Protein AF-A0A5C6NGX0-F1 (afdb_monomer_lite)

Sequence (366 aa):
MSSDESEAADVGVGNARLYQEIRDLRFEIEAMEKSFSTMSVINEAKCATLQEEVEKLKGENAALQTSLRDLETKSSQQLEALTATVEENGEIIKNQNEEISSLMDERESWRYQVEESQNSVNQDKKLMKKLKMEHCREVEILKQNINELNKVKSQNLLQKEQLENSKILDKSYKTQFKQMNMQYQQQQIFIRRFEEDLQSCVPLITKSKELRQKFIDLKSRYLDDGKGVLCSETPEQEYEAKISFLEKKLESLTRTRQNDAKIRRRMQHKLPEILSKFDKKESHYTLLLSKEKKKSNAFEKELNEHREMVVQLQNANLMLSAVRCGAQSAPGNLTSALPLGWAERLPDSPPLDDRNTPETDLQSIK

Structure (mmCIF, N/CA/C/O backbone):
data_AF-A0A5C6NGX0-F1
#
_entry.id   AF-A0A5C6NGX0-F1
#
loop_
_atom_site.group_PDB
_atom_site.id
_atom_site.type_symbol
_atom_site.label_atom_id
_atom_site.label_alt_id
_atom_site.label_comp_id
_atom_site.label_asym_id
_atom_site.label_entity_id
_atom_site.label_seq_id
_atom_site.pdbx_PDB_ins_code
_atom_site.Cartn_x
_atom_site.Cartn_y
_atom_site.Cartn_z
_atom_site.occupancy
_atom_site.B_iso_or_equiv
_atom_site.auth_seq_id
_atom_site.auth_comp_id
_atom_site.auth_asym_id
_atom_site.auth_atom_id
_atom_site.pdbx_PDB_model_num
ATOM 1 N N . MET A 1 1 ? 92.440 16.701 -168.428 1.00 40.94 1 MET A N 1
ATOM 2 C CA . MET A 1 1 ? 93.178 17.847 -167.851 1.00 40.94 1 MET A CA 1
ATOM 3 C C . MET A 1 1 ? 92.106 18.826 -167.394 1.00 40.94 1 MET A C 1
ATOM 5 O O . MET A 1 1 ? 91.299 19.174 -168.236 1.00 40.94 1 MET A O 1
ATOM 9 N N . SER A 1 2 ? 91.928 19.216 -166.138 1.00 41.84 2 SER A N 1
ATOM 10 C CA . SER A 1 2 ? 92.730 19.087 -164.922 1.00 41.84 2 SER A CA 1
ATOM 11 C C . SER A 1 2 ? 91.778 19.067 -163.717 1.00 41.84 2 SER A C 1
ATOM 13 O O . SER A 1 2 ? 90.714 19.681 -163.781 1.00 41.84 2 SER A O 1
ATOM 15 N N . SER A 1 3 ? 92.170 18.324 -162.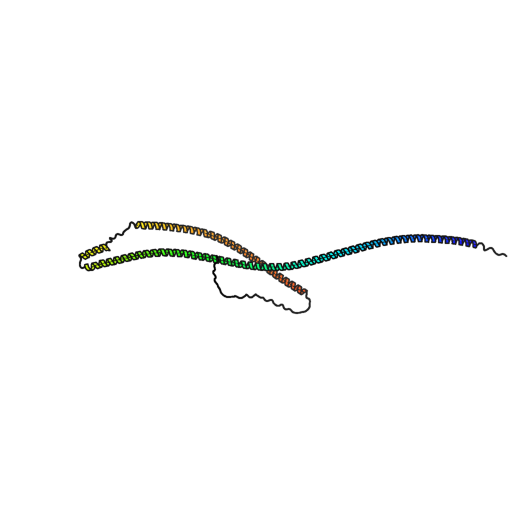686 1.00 45.62 3 SER A N 1
ATOM 16 C CA . SER A 1 3 ? 91.480 18.093 -161.415 1.00 45.62 3 SER A CA 1
ATOM 17 C C . SER A 1 3 ? 91.742 19.204 -160.384 1.00 45.62 3 SER A C 1
ATOM 19 O O . SER A 1 3 ? 92.659 20.000 -160.574 1.00 45.62 3 SER A O 1
ATOM 21 N N . ASP A 1 4 ? 90.981 19.132 -159.286 1.00 48.84 4 ASP A N 1
ATOM 22 C CA . ASP A 1 4 ? 91.282 19.610 -157.923 1.00 48.84 4 ASP A CA 1
ATOM 23 C C . ASP A 1 4 ? 91.051 21.090 -157.589 1.00 48.84 4 ASP A C 1
ATOM 25 O O . ASP A 1 4 ? 91.934 21.918 -157.756 1.00 48.84 4 ASP A O 1
ATOM 29 N N . GLU A 1 5 ? 89.878 21.379 -157.004 1.00 44.59 5 GLU A N 1
ATOM 30 C CA . GLU A 1 5 ? 89.641 22.474 -156.041 1.00 44.59 5 GLU A CA 1
ATOM 31 C C . GLU A 1 5 ? 88.250 22.285 -155.376 1.00 44.59 5 GLU A C 1
ATOM 33 O O . GLU A 1 5 ? 87.270 22.939 -155.720 1.00 44.59 5 GLU A O 1
ATOM 38 N N . SER A 1 6 ? 88.107 21.316 -154.458 1.00 49.81 6 SER A N 1
ATOM 39 C CA . SER A 1 6 ? 86.845 21.085 -153.714 1.00 49.81 6 SER A CA 1
ATOM 40 C C . SER A 1 6 ? 87.064 20.461 -152.322 1.00 49.81 6 SER A C 1
ATOM 42 O O . SER A 1 6 ? 86.328 19.562 -151.922 1.00 49.81 6 SER A O 1
ATOM 44 N N . GLU A 1 7 ? 88.078 20.907 -151.570 1.00 46.47 7 GLU A N 1
ATOM 45 C CA . GLU A 1 7 ? 88.390 20.301 -150.254 1.00 46.47 7 GLU A CA 1
ATOM 46 C C . GLU A 1 7 ? 88.847 21.294 -149.160 1.00 46.47 7 GLU A C 1
ATOM 48 O O . GLU A 1 7 ? 89.276 20.887 -148.087 1.00 46.47 7 GLU A O 1
ATOM 53 N N . ALA A 1 8 ? 88.718 22.613 -149.377 1.00 47.69 8 ALA A N 1
ATOM 54 C CA . ALA A 1 8 ? 89.180 23.640 -148.423 1.00 47.69 8 ALA A CA 1
ATOM 55 C C . ALA A 1 8 ? 88.063 24.466 -147.736 1.00 47.69 8 ALA A C 1
ATOM 57 O O . ALA A 1 8 ? 88.351 25.241 -146.826 1.00 47.69 8 ALA A O 1
ATOM 58 N N . ALA A 1 9 ? 86.790 24.301 -148.121 1.00 49.59 9 ALA A N 1
ATOM 59 C CA . ALA A 1 9 ? 85.664 25.084 -147.579 1.00 49.59 9 ALA A CA 1
ATOM 60 C C . ALA A 1 9 ? 84.854 24.371 -146.469 1.00 49.59 9 ALA A C 1
ATOM 62 O O . ALA A 1 9 ? 84.078 25.023 -145.773 1.00 49.59 9 ALA A O 1
ATOM 63 N N . ASP A 1 10 ? 85.053 23.064 -146.260 1.00 52.41 10 ASP A N 1
ATOM 64 C CA . ASP A 1 10 ? 84.227 22.236 -145.356 1.00 52.41 10 ASP A CA 1
ATOM 65 C C . ASP A 1 10 ? 84.803 22.130 -143.922 1.00 52.41 10 ASP A C 1
ATOM 67 O O . ASP A 1 10 ? 84.081 22.054 -142.926 1.00 52.41 10 ASP A O 1
ATOM 71 N N . VAL A 1 11 ? 86.127 22.264 -143.771 1.00 56.38 11 VAL A N 1
ATOM 72 C CA . VAL A 1 11 ? 86.819 22.184 -142.465 1.00 56.38 11 VAL A CA 1
ATOM 73 C C . VAL A 1 11 ? 86.582 23.437 -141.599 1.00 56.38 11 VAL A C 1
ATOM 75 O O . VAL A 1 11 ? 86.521 23.357 -140.371 1.00 56.38 11 VAL A O 1
ATOM 78 N N . GLY A 1 12 ? 86.382 24.606 -142.221 1.00 55.75 12 GLY A N 1
ATOM 79 C CA . GLY A 1 12 ? 86.105 25.866 -141.517 1.00 55.75 12 GLY A CA 1
ATOM 80 C C . GLY A 1 12 ? 84.705 25.931 -140.892 1.00 55.75 12 GLY A C 1
ATOM 81 O O . GLY A 1 12 ? 84.538 26.485 -139.805 1.00 55.75 12 GLY A O 1
ATOM 82 N N . VAL A 1 13 ? 83.712 25.309 -141.536 1.00 59.75 13 VAL A N 1
ATOM 83 C CA . VAL A 1 13 ? 82.331 25.225 -141.029 1.00 59.75 13 VAL A CA 1
ATOM 84 C C . VAL A 1 13 ? 82.228 24.180 -139.914 1.00 59.75 13 VAL A C 1
ATOM 86 O O . VAL A 1 13 ? 81.569 24.433 -138.905 1.00 59.75 13 VAL A O 1
ATOM 89 N N . GLY A 1 14 ? 82.946 23.055 -140.035 1.00 59.84 14 GLY A N 1
ATOM 90 C CA . GLY A 1 14 ? 83.044 22.035 -138.984 1.00 59.84 14 GLY A CA 1
ATOM 91 C C . GLY A 1 14 ? 83.662 22.561 -137.684 1.00 59.84 14 GLY A C 1
ATOM 92 O O . GLY A 1 14 ? 83.110 22.339 -136.607 1.00 59.84 14 GLY A O 1
ATOM 93 N N . ASN A 1 15 ? 84.743 23.345 -137.774 1.00 59.41 15 ASN A N 1
ATOM 94 C CA . ASN A 1 15 ? 85.355 23.964 -136.594 1.00 59.41 15 ASN A CA 1
ATOM 95 C C . ASN A 1 15 ? 84.448 25.019 -135.945 1.00 59.41 15 ASN A C 1
ATOM 97 O O . ASN A 1 15 ? 84.328 25.039 -134.724 1.00 59.41 15 ASN A O 1
ATOM 101 N N . ALA A 1 16 ? 83.765 25.867 -136.721 1.00 62.66 16 ALA A N 1
ATOM 102 C CA . ALA A 1 16 ? 82.824 26.842 -136.163 1.00 62.66 16 ALA A CA 1
ATOM 103 C C . ALA A 1 16 ? 81.643 26.166 -135.435 1.00 62.66 16 ALA A C 1
ATOM 105 O O . ALA A 1 16 ? 81.212 26.648 -134.386 1.00 62.66 16 ALA A O 1
ATOM 106 N N . ARG A 1 17 ? 81.163 25.024 -135.948 1.00 70.56 17 ARG A N 1
ATOM 107 C CA . ARG A 1 17 ? 80.099 24.220 -135.326 1.00 70.56 17 ARG A CA 1
ATOM 108 C C . ARG A 1 17 ? 80.565 23.561 -134.027 1.00 70.56 17 ARG A C 1
ATOM 110 O O . ARG A 1 17 ? 79.865 23.663 -133.029 1.00 70.56 17 ARG A O 1
ATOM 117 N N . LEU A 1 18 ? 81.778 23.001 -134.013 1.00 74.38 18 LEU A N 1
ATOM 118 C CA . LEU A 1 18 ? 82.406 22.441 -132.811 1.00 74.38 18 LEU A CA 1
ATOM 119 C C . LEU A 1 18 ? 82.677 23.509 -131.740 1.00 74.38 18 LEU A C 1
ATOM 121 O O . LEU A 1 18 ? 82.448 23.262 -130.562 1.00 74.38 18 LEU A O 1
ATOM 125 N N . TYR A 1 19 ? 83.120 24.714 -132.114 1.00 75.12 19 TYR A N 1
ATOM 126 C CA . TYR A 1 19 ? 83.303 25.812 -131.154 1.00 75.12 19 TYR A CA 1
ATOM 127 C C . TYR A 1 19 ? 81.981 26.304 -130.557 1.00 75.12 19 TYR A C 1
ATOM 129 O O . TYR A 1 19 ? 81.956 26.694 -129.388 1.00 75.12 19 TYR A O 1
ATOM 137 N N . GLN A 1 20 ? 80.897 26.285 -131.336 1.00 75.44 20 GLN A N 1
ATOM 138 C CA . GLN A 1 20 ? 79.561 26.616 -130.848 1.00 75.44 20 GLN A CA 1
ATOM 139 C C . GLN A 1 20 ? 79.029 25.518 -129.916 1.00 75.44 20 GLN A C 1
ATOM 141 O O . GLN A 1 20 ? 78.572 25.826 -128.825 1.00 75.44 20 GLN A O 1
ATOM 146 N N . GLU A 1 21 ? 79.202 24.248 -130.277 1.00 78.81 21 GLU A N 1
ATOM 147 C CA . GLU A 1 21 ? 78.788 23.097 -129.469 1.00 78.81 21 GLU A CA 1
ATOM 148 C C . GLU A 1 21 ? 79.584 22.995 -128.156 1.00 78.81 21 GLU A C 1
ATOM 150 O O . GLU A 1 21 ? 79.010 22.771 -127.097 1.00 78.81 21 GLU A O 1
ATOM 155 N N . ILE A 1 22 ? 80.893 23.280 -128.173 1.00 79.44 22 ILE A N 1
ATOM 156 C CA . ILE A 1 22 ? 81.715 23.402 -126.955 1.00 79.44 22 ILE A CA 1
ATOM 157 C C . ILE A 1 22 ? 81.249 24.575 -126.084 1.00 79.44 22 ILE A C 1
ATOM 159 O O . ILE A 1 22 ? 81.324 24.493 -124.858 1.00 79.44 22 ILE A O 1
ATOM 163 N N . ARG A 1 23 ? 80.796 25.681 -126.686 1.00 80.62 23 ARG A N 1
ATOM 164 C CA . ARG A 1 23 ? 80.272 26.835 -125.943 1.00 80.62 23 ARG A CA 1
ATOM 165 C C . ARG A 1 23 ? 78.922 26.510 -125.304 1.00 80.62 23 ARG A C 1
ATOM 167 O O . ARG A 1 23 ? 78.739 26.834 -124.135 1.00 80.62 23 ARG A O 1
ATOM 174 N N . ASP A 1 24 ? 78.037 25.842 -126.032 1.00 80.31 24 ASP A N 1
ATOM 175 C CA . ASP A 1 24 ? 76.716 25.439 -125.550 1.00 80.31 24 ASP A CA 1
ATOM 176 C C . ASP A 1 24 ? 76.841 24.359 -124.458 1.00 80.31 24 ASP A C 1
ATOM 178 O O . ASP A 1 24 ? 76.237 24.494 -123.397 1.00 80.31 24 ASP A O 1
ATOM 182 N N . LEU A 1 25 ? 77.731 23.372 -124.631 1.00 83.19 25 LEU A N 1
ATOM 183 C CA . LEU A 1 25 ? 78.053 22.378 -123.598 1.00 83.19 25 LEU A CA 1
ATOM 184 C C . LEU A 1 25 ? 78.706 23.007 -122.365 1.00 83.19 25 LEU A C 1
ATOM 186 O O . LEU A 1 25 ? 78.397 22.615 -121.245 1.00 83.19 25 LEU A O 1
ATOM 190 N N . ARG A 1 26 ? 79.596 23.997 -122.531 1.00 82.50 26 ARG A N 1
ATOM 191 C CA . ARG A 1 26 ? 80.141 24.748 -121.386 1.00 82.50 26 ARG A CA 1
ATOM 192 C C . ARG A 1 26 ? 79.047 25.496 -120.644 1.00 82.50 26 ARG A C 1
ATOM 194 O O . ARG A 1 26 ? 79.045 25.466 -119.422 1.00 82.50 26 ARG A O 1
ATOM 201 N N . PHE A 1 27 ? 78.130 26.129 -121.368 1.00 84.94 27 PHE A N 1
ATOM 202 C CA . PHE A 1 27 ? 76.998 26.824 -120.768 1.00 84.94 27 PHE A CA 1
ATOM 203 C C . PHE A 1 27 ? 76.073 25.854 -120.018 1.00 84.94 27 PHE A C 1
ATOM 205 O O . PHE A 1 27 ? 75.612 26.165 -118.923 1.00 84.94 27 PHE A O 1
ATOM 212 N N . GLU A 1 28 ? 75.841 24.659 -120.562 1.00 81.69 28 GLU A N 1
ATOM 213 C CA . GLU A 1 28 ? 75.019 23.621 -119.935 1.00 81.69 28 GLU A CA 1
ATOM 214 C C . GLU A 1 28 ? 75.696 23.003 -118.702 1.00 81.69 28 GLU A C 1
ATOM 216 O O . GLU A 1 28 ? 75.045 22.812 -117.675 1.00 81.69 28 GLU A O 1
ATOM 221 N N . ILE A 1 29 ? 77.013 22.774 -118.750 1.00 84.38 29 ILE A N 1
ATOM 222 C CA . ILE A 1 29 ? 77.812 22.360 -117.587 1.00 84.38 29 ILE A CA 1
ATOM 223 C C . ILE A 1 29 ? 77.775 23.440 -116.506 1.00 84.38 29 ILE A C 1
ATOM 225 O O . ILE A 1 29 ? 77.492 23.129 -115.355 1.00 84.38 29 ILE A O 1
ATOM 229 N N . GLU A 1 30 ? 77.981 24.706 -116.863 1.00 84.44 30 GLU A N 1
ATOM 230 C CA . GLU A 1 30 ? 77.957 25.826 -115.918 1.00 84.44 30 GLU A CA 1
ATOM 231 C C . GLU A 1 30 ? 76.553 26.012 -115.304 1.00 84.44 30 GLU A C 1
ATOM 233 O O . GLU A 1 30 ? 76.413 26.285 -114.109 1.00 84.44 30 GLU A O 1
ATOM 238 N N . ALA A 1 31 ? 75.489 25.776 -116.081 1.00 82.19 31 ALA A N 1
ATOM 239 C CA . ALA A 1 31 ? 74.113 25.749 -115.587 1.00 82.19 31 ALA A CA 1
ATOM 240 C C . ALA A 1 31 ? 73.847 24.560 -114.645 1.00 82.19 31 ALA A C 1
ATOM 242 O O . ALA A 1 31 ? 73.202 24.741 -113.607 1.00 82.19 31 ALA A O 1
ATOM 243 N N . MET A 1 32 ? 74.361 23.365 -114.959 1.00 85.56 32 MET A N 1
ATOM 244 C CA . MET A 1 32 ? 74.264 22.186 -114.093 1.00 85.56 32 MET A CA 1
ATOM 245 C C . MET A 1 32 ? 75.056 22.364 -112.800 1.00 85.56 32 MET A C 1
ATOM 247 O O . MET A 1 32 ? 74.515 22.102 -111.732 1.00 85.56 32 MET A O 1
ATOM 251 N N . GLU A 1 33 ? 76.291 22.858 -112.856 1.00 85.44 33 GLU A N 1
ATOM 252 C CA . GLU A 1 33 ? 77.112 23.154 -111.676 1.00 85.44 33 GLU A CA 1
ATOM 253 C C . GLU A 1 33 ? 76.417 24.172 -110.771 1.00 85.44 33 GLU A C 1
ATOM 255 O O . GLU A 1 33 ? 76.326 23.981 -109.555 1.00 85.44 33 GLU A O 1
ATOM 260 N N . LYS A 1 34 ? 75.832 25.219 -111.363 1.00 86.06 34 LYS A N 1
ATOM 261 C CA . LYS A 1 34 ? 75.045 26.210 -110.627 1.00 86.06 34 LYS A CA 1
ATOM 262 C C . LYS A 1 34 ? 73.778 25.604 -110.020 1.00 86.06 34 LYS A C 1
ATOM 264 O O . LYS A 1 34 ? 73.444 25.946 -108.884 1.00 86.06 34 LYS A O 1
ATOM 269 N N . SER A 1 35 ? 73.101 24.695 -110.728 1.00 86.12 35 SER A N 1
ATOM 270 C CA . SER A 1 35 ? 71.924 23.963 -110.238 1.00 86.12 35 SER A CA 1
ATOM 271 C C . SER A 1 35 ? 72.267 23.003 -109.094 1.00 86.12 35 SER A C 1
ATOM 273 O O . SER A 1 35 ? 71.583 23.004 -108.073 1.00 86.12 35 SER A O 1
ATOM 275 N N . PHE A 1 36 ? 73.361 22.246 -109.204 1.00 86.94 36 PHE A N 1
ATOM 276 C CA . PHE A 1 36 ? 73.869 21.383 -108.137 1.00 86.94 36 PHE A CA 1
ATOM 277 C C . PHE A 1 36 ? 74.297 22.192 -106.917 1.00 86.94 36 PHE A C 1
ATOM 279 O O . PHE A 1 36 ? 73.969 21.818 -105.796 1.00 86.94 36 PHE A O 1
ATOM 286 N N . SER A 1 37 ? 74.965 23.329 -107.124 1.00 85.69 37 SER A N 1
ATOM 287 C CA . SER A 1 37 ? 75.336 24.249 -106.048 1.00 85.69 37 SER A CA 1
ATOM 288 C C . SER A 1 37 ? 74.096 24.787 -105.323 1.00 85.69 37 SER A C 1
ATOM 290 O O . SER A 1 37 ? 74.012 24.702 -104.099 1.00 85.69 37 SER A O 1
ATOM 292 N N . THR A 1 38 ? 73.071 25.239 -106.058 1.00 85.69 38 THR A N 1
ATOM 293 C CA . THR A 1 38 ? 71.802 25.677 -105.442 1.00 85.69 38 THR A CA 1
ATOM 294 C C . THR A 1 38 ? 71.078 24.537 -104.734 1.00 85.69 38 THR A C 1
ATOM 296 O O . THR A 1 38 ? 70.571 24.733 -103.633 1.00 85.69 38 THR A O 1
ATOM 299 N N . MET A 1 39 ? 71.054 23.338 -105.316 1.00 88.94 39 MET A N 1
ATOM 300 C CA . MET A 1 39 ? 70.442 22.164 -104.696 1.00 88.94 39 MET A CA 1
ATOM 301 C C . MET A 1 39 ? 71.190 21.722 -103.431 1.00 88.94 39 MET A C 1
ATOM 303 O O . MET A 1 39 ? 70.544 21.344 -102.457 1.00 88.94 39 MET A O 1
ATOM 307 N N . SER A 1 40 ? 72.523 21.824 -103.409 1.00 88.88 40 SER A N 1
ATOM 308 C CA . SER A 1 40 ? 73.348 21.563 -102.224 1.00 88.88 40 SER A CA 1
ATOM 309 C C . SER A 1 40 ? 72.997 22.525 -101.094 1.00 88.88 40 SER A C 1
ATOM 311 O O . SER A 1 40 ? 72.698 22.080 -99.992 1.00 88.88 40 SER A O 1
ATOM 313 N N . VAL A 1 41 ? 72.918 23.828 -101.386 1.00 87.06 41 VAL A N 1
ATOM 314 C CA . VAL A 1 41 ? 72.525 24.854 -100.404 1.00 87.06 41 VAL A CA 1
ATOM 315 C C . VAL A 1 41 ? 71.101 24.622 -99.886 1.00 87.06 41 VAL A C 1
ATOM 317 O O . VAL A 1 41 ? 70.852 24.728 -98.687 1.00 87.06 41 VAL A O 1
ATOM 320 N N . ILE A 1 42 ? 70.156 24.262 -100.763 1.00 88.31 42 ILE A N 1
ATOM 321 C CA . ILE A 1 42 ? 68.775 23.941 -100.366 1.00 88.31 42 ILE A CA 1
ATOM 322 C C . ILE A 1 42 ? 68.736 22.692 -99.474 1.00 88.31 42 ILE A C 1
ATOM 324 O O . ILE A 1 42 ? 68.011 22.676 -98.478 1.00 88.31 42 ILE A O 1
ATOM 328 N N . ASN A 1 43 ? 69.511 21.655 -99.798 1.00 89.12 43 ASN A N 1
ATOM 329 C CA . ASN A 1 43 ? 69.590 20.443 -98.985 1.00 89.12 43 ASN A CA 1
ATOM 330 C C . ASN A 1 43 ? 70.254 20.701 -97.631 1.00 89.12 43 ASN A C 1
ATOM 332 O O . ASN A 1 43 ? 69.753 20.209 -96.627 1.00 89.12 43 ASN A O 1
ATOM 336 N N . GLU A 1 44 ? 71.323 21.492 -97.575 1.00 89.38 44 GLU A N 1
ATOM 337 C CA . GLU A 1 44 ? 71.958 21.901 -96.319 1.00 89.38 44 GLU A CA 1
ATOM 338 C C . GLU A 1 44 ? 70.994 22.698 -95.438 1.00 89.38 44 GLU A C 1
ATOM 340 O O . GLU A 1 44 ? 70.850 22.389 -94.255 1.00 89.38 44 GLU A O 1
ATOM 345 N N . ALA A 1 45 ? 70.257 23.652 -96.018 1.00 88.06 45 ALA A N 1
ATOM 346 C CA . ALA A 1 45 ? 69.227 24.398 -95.302 1.00 88.06 45 ALA A CA 1
ATOM 347 C C . ALA A 1 45 ? 68.115 23.473 -94.777 1.00 88.06 45 ALA A C 1
ATOM 349 O O . ALA A 1 45 ? 67.719 23.575 -93.618 1.00 88.06 45 ALA A O 1
ATOM 350 N N . LYS A 1 46 ? 67.653 22.517 -95.593 1.00 91.19 46 LYS A N 1
ATOM 351 C CA . LYS A 1 46 ? 66.639 21.533 -95.188 1.00 91.19 46 LYS A CA 1
ATOM 352 C C . LYS A 1 46 ? 67.145 20.605 -94.083 1.00 91.19 46 LYS A C 1
ATOM 354 O O . LYS A 1 46 ? 66.400 20.318 -93.150 1.00 91.19 46 LYS A O 1
ATOM 359 N N . CYS A 1 47 ? 68.395 20.154 -94.163 1.00 90.69 47 CYS A N 1
ATOM 360 C CA . CYS A 1 47 ? 69.037 19.367 -93.113 1.00 90.69 47 CYS A CA 1
ATOM 361 C C . CYS A 1 47 ? 69.143 20.166 -91.810 1.00 90.69 47 CYS A C 1
ATOM 363 O O . CYS A 1 47 ? 68.823 19.625 -90.756 1.00 90.69 47 CYS A O 1
ATOM 365 N N . ALA A 1 48 ? 69.511 21.449 -91.875 1.00 89.81 48 ALA A N 1
ATOM 366 C CA . ALA A 1 48 ? 69.564 22.318 -90.703 1.00 89.81 48 ALA A CA 1
ATOM 367 C C . ALA A 1 48 ? 68.180 22.491 -90.049 1.00 89.81 48 ALA A C 1
ATOM 369 O O . ALA A 1 48 ? 68.061 22.320 -88.838 1.00 89.81 48 ALA A O 1
ATOM 370 N N . THR A 1 49 ? 67.124 22.739 -90.836 1.00 90.12 49 THR A N 1
ATOM 371 C CA . THR A 1 49 ? 65.745 22.845 -90.320 1.00 90.12 49 THR A CA 1
ATOM 372 C C . THR A 1 49 ? 65.257 21.536 -89.699 1.00 90.12 49 THR A C 1
ATOM 374 O O . THR A 1 49 ? 64.692 21.547 -88.609 1.00 90.12 49 THR A O 1
ATOM 377 N N . LEU A 1 50 ? 65.501 20.394 -90.352 1.00 93.00 50 LEU A N 1
ATOM 378 C CA . LEU A 1 50 ? 65.134 19.085 -89.801 1.00 93.00 50 LEU A CA 1
ATOM 379 C C . LEU A 1 50 ? 65.900 18.778 -88.511 1.00 93.00 50 LEU A C 1
ATOM 381 O O . LEU A 1 50 ? 65.347 18.181 -87.593 1.00 93.00 50 LEU A O 1
ATOM 385 N N . GLN A 1 51 ? 67.163 19.188 -88.421 1.00 92.62 51 GLN A N 1
ATOM 386 C CA . GLN A 1 51 ? 67.962 18.989 -87.219 1.00 92.62 51 GLN A CA 1
ATOM 387 C C . GLN A 1 51 ? 67.478 19.863 -86.056 1.00 92.62 51 GLN A C 1
ATOM 389 O O . GLN A 1 51 ? 67.394 19.374 -84.931 1.00 92.62 51 GLN A O 1
ATOM 394 N N . GLU A 1 52 ? 67.085 21.111 -86.320 1.00 92.69 52 GLU A N 1
ATOM 395 C CA . GLU A 1 52 ? 66.430 21.978 -85.334 1.00 92.69 52 GLU A CA 1
ATOM 396 C C . GLU A 1 52 ? 65.099 21.378 -84.847 1.00 92.69 52 GLU A C 1
ATOM 398 O O . GLU A 1 52 ? 64.838 21.332 -83.643 1.00 92.69 52 GLU A O 1
ATOM 403 N N . GLU A 1 53 ? 64.284 20.844 -85.759 1.00 93.19 53 GLU A N 1
ATOM 404 C CA . GLU A 1 53 ? 63.016 20.189 -85.422 1.00 93.19 53 GLU A CA 1
ATOM 405 C C . GLU A 1 53 ? 63.227 18.919 -84.583 1.00 93.19 53 GLU A C 1
ATOM 407 O O . GLU A 1 53 ? 62.515 18.699 -83.602 1.00 93.19 53 GLU A O 1
ATOM 412 N N . VAL A 1 54 ? 64.252 18.118 -84.891 1.00 93.88 54 VAL A N 1
ATOM 413 C CA . VAL A 1 54 ? 64.629 16.946 -84.086 1.00 93.88 54 VAL A CA 1
ATOM 414 C C . VAL A 1 54 ? 65.057 17.348 -82.674 1.00 93.88 54 VAL A C 1
ATOM 416 O O . VAL A 1 54 ? 64.624 16.712 -81.713 1.00 93.88 54 VAL A O 1
ATOM 419 N N . GLU A 1 55 ? 65.878 18.388 -82.513 1.00 93.19 55 GLU A N 1
ATOM 420 C CA . GLU A 1 55 ? 66.285 18.859 -81.181 1.00 93.19 55 GLU A CA 1
ATOM 421 C C . GLU A 1 55 ? 65.105 19.445 -80.391 1.00 93.19 55 GLU A C 1
ATOM 423 O O . GLU A 1 55 ? 64.959 19.165 -79.197 1.00 93.19 55 GLU A O 1
ATOM 428 N N . LYS A 1 56 ? 64.193 20.162 -81.058 1.00 94.62 56 LYS A N 1
ATOM 429 C CA . LYS A 1 56 ? 62.942 20.628 -80.449 1.00 94.62 56 LYS A CA 1
ATOM 430 C C . LYS A 1 56 ? 62.081 19.457 -79.962 1.00 94.62 56 LYS A C 1
ATOM 432 O O . LYS A 1 56 ? 61.667 19.450 -78.803 1.00 94.62 56 LYS A O 1
ATOM 437 N N . LEU A 1 57 ? 61.865 18.442 -80.801 1.00 94.06 57 LEU A N 1
ATOM 438 C CA . LEU A 1 57 ? 61.090 17.247 -80.445 1.00 94.06 57 LEU A CA 1
ATOM 439 C C . LEU A 1 57 ? 61.743 16.445 -79.312 1.00 94.06 57 LEU A C 1
ATOM 441 O O . LEU A 1 57 ? 61.041 15.904 -78.459 1.00 94.06 57 LEU A O 1
ATOM 445 N N . LYS A 1 58 ? 63.080 16.386 -79.251 1.00 94.00 58 LYS A N 1
ATOM 446 C CA . LYS A 1 58 ? 63.792 15.795 -78.106 1.00 94.00 58 LYS A CA 1
ATOM 447 C C . LYS A 1 58 ? 63.510 16.560 -76.815 1.00 94.00 58 LYS A C 1
ATOM 449 O O . LYS A 1 58 ? 63.248 15.926 -75.793 1.00 94.00 58 LYS A O 1
ATOM 454 N N . GLY A 1 59 ? 63.536 17.892 -76.864 1.00 93.19 59 GLY A N 1
ATOM 455 C CA . GLY A 1 59 ? 63.193 18.747 -75.726 1.00 93.19 59 GLY A CA 1
ATOM 456 C C . GLY A 1 59 ? 61.753 18.538 -75.251 1.00 93.19 59 GLY A C 1
ATOM 457 O O . GLY A 1 59 ? 61.518 18.329 -74.061 1.00 93.19 59 GLY A O 1
ATOM 458 N N . GLU A 1 60 ? 60.796 18.511 -76.181 1.00 94.88 60 GLU A N 1
ATOM 459 C CA . GLU A 1 60 ? 59.382 18.246 -75.885 1.00 94.88 60 GLU A CA 1
ATOM 460 C C . GLU A 1 60 ? 59.173 16.841 -75.299 1.00 94.88 60 GLU A C 1
ATOM 462 O O . GLU A 1 60 ? 58.478 16.688 -74.294 1.00 94.88 60 GLU A O 1
ATOM 467 N N . ASN A 1 61 ? 59.828 15.817 -75.852 1.00 94.25 61 ASN A N 1
ATOM 468 C CA . ASN A 1 61 ? 59.746 14.450 -75.336 1.00 94.25 61 ASN A CA 1
ATOM 469 C C . ASN A 1 61 ? 60.339 14.334 -73.919 1.00 94.25 61 ASN A C 1
ATOM 471 O O . ASN A 1 61 ? 59.742 13.708 -73.046 1.00 94.25 61 ASN A O 1
ATOM 475 N N . ALA A 1 62 ? 61.471 14.989 -73.642 1.00 93.94 62 ALA A N 1
ATOM 476 C CA . ALA A 1 62 ? 62.056 15.022 -72.300 1.00 93.94 62 ALA A CA 1
ATOM 477 C C . ALA A 1 62 ? 61.140 15.728 -71.278 1.00 93.94 62 ALA A C 1
ATOM 479 O O . ALA A 1 62 ? 61.006 15.270 -70.135 1.00 93.94 62 ALA A O 1
ATOM 480 N N . ALA A 1 63 ? 60.469 16.811 -71.686 1.00 94.00 63 ALA A N 1
ATOM 481 C CA . ALA A 1 63 ? 59.480 17.496 -70.856 1.00 94.00 63 ALA A CA 1
ATOM 482 C C . ALA A 1 63 ? 58.260 16.600 -70.575 1.00 94.00 63 ALA A C 1
ATOM 484 O O . ALA A 1 63 ? 57.851 16.468 -69.419 1.00 94.00 63 ALA A O 1
ATOM 485 N N . LEU A 1 64 ? 57.733 15.914 -71.595 1.00 95.19 64 LEU A N 1
ATOM 486 C CA . LEU A 1 64 ? 56.625 14.966 -71.445 1.00 95.19 64 LEU A CA 1
ATOM 487 C C . LEU A 1 64 ? 56.989 13.786 -70.537 1.00 95.19 64 LEU A C 1
ATOM 489 O O . LEU A 1 64 ? 56.197 13.426 -69.673 1.00 95.19 64 LEU A O 1
ATOM 493 N N . GLN A 1 65 ? 58.194 13.223 -70.656 1.00 94.06 65 GLN A N 1
ATOM 494 C CA . GLN A 1 65 ? 58.670 12.150 -69.771 1.00 94.06 65 GLN A CA 1
ATOM 495 C C . GLN A 1 65 ? 58.820 12.595 -68.312 1.00 94.06 65 GLN A C 1
ATOM 497 O O . GLN A 1 65 ? 58.649 11.795 -67.392 1.00 94.06 65 GLN A O 1
ATOM 502 N N . THR A 1 66 ? 59.167 13.860 -68.082 1.00 94.12 66 THR A N 1
ATOM 503 C CA . THR A 1 66 ? 59.232 14.424 -66.728 1.00 94.12 66 THR A CA 1
ATOM 504 C C . THR A 1 66 ? 57.824 14.617 -66.175 1.00 94.12 66 THR A C 1
ATOM 506 O O . THR A 1 66 ? 57.525 14.125 -65.092 1.00 94.12 66 THR A O 1
ATOM 509 N N . SER A 1 67 ? 56.919 15.204 -66.966 1.00 95.25 67 SER A N 1
ATOM 510 C CA . SER A 1 67 ? 55.513 15.360 -66.580 1.00 95.25 67 SER A CA 1
ATOM 511 C C . SER A 1 67 ? 54.814 14.020 -66.333 1.00 95.25 67 SER A C 1
ATOM 513 O O . SER A 1 67 ? 53.974 13.937 -65.441 1.00 95.25 67 SER A O 1
ATOM 515 N N . LEU A 1 68 ? 55.135 12.979 -67.107 1.00 95.31 68 LEU A N 1
ATOM 516 C CA . LEU A 1 68 ? 54.589 11.636 -66.915 1.00 95.31 68 LEU A CA 1
ATOM 517 C C . LEU A 1 68 ? 55.052 11.050 -65.579 1.00 95.31 68 LEU A C 1
ATOM 519 O O . LEU A 1 68 ? 54.214 10.605 -64.802 1.00 95.31 68 LEU A O 1
ATOM 523 N N . ARG A 1 69 ? 56.351 11.138 -65.265 1.00 94.81 69 ARG A N 1
ATOM 524 C CA . ARG A 1 69 ? 56.889 10.681 -63.973 1.00 94.81 69 ARG A CA 1
ATOM 525 C C . ARG A 1 69 ? 56.291 11.437 -62.789 1.00 94.81 69 ARG A C 1
ATOM 527 O O . ARG A 1 69 ? 55.984 10.818 -61.771 1.00 94.81 69 ARG A O 1
ATOM 534 N N . ASP A 1 70 ? 56.087 12.747 -62.921 1.00 94.69 70 ASP A N 1
ATOM 535 C CA . ASP A 1 70 ? 55.450 13.569 -61.884 1.00 94.69 70 ASP A CA 1
ATOM 536 C C . ASP A 1 70 ? 53.981 13.175 -61.666 1.00 94.69 70 ASP A C 1
ATOM 538 O O . ASP A 1 70 ? 53.485 13.180 -60.538 1.00 94.69 70 ASP A O 1
ATOM 542 N N . LEU A 1 71 ? 53.263 12.826 -62.738 1.00 95.19 71 LEU A N 1
ATOM 543 C CA . LEU A 1 71 ? 51.891 12.323 -62.654 1.00 95.19 71 LEU A CA 1
ATOM 544 C C . LEU A 1 71 ? 51.839 10.922 -62.039 1.00 95.19 71 LEU A C 1
ATOM 546 O O . LEU A 1 71 ? 50.997 10.684 -61.178 1.00 95.19 71 LEU A O 1
ATOM 550 N N . GLU A 1 72 ? 52.745 10.021 -62.420 1.00 94.94 72 GLU A N 1
ATOM 551 C CA . GLU A 1 72 ? 52.856 8.677 -61.842 1.00 94.94 72 GLU A CA 1
ATOM 552 C C . GLU A 1 72 ? 53.159 8.738 -60.339 1.00 94.94 72 GLU A C 1
ATOM 554 O O . GLU A 1 72 ? 52.497 8.065 -59.550 1.00 94.94 72 GLU A O 1
ATOM 559 N N . THR A 1 73 ? 54.086 9.603 -59.914 1.00 94.56 73 THR A N 1
ATOM 560 C CA . THR A 1 73 ? 54.384 9.795 -58.483 1.00 94.56 73 THR A CA 1
ATOM 561 C C . THR A 1 73 ? 53.216 10.409 -57.724 1.00 94.56 73 THR A C 1
ATOM 563 O O . THR A 1 73 ? 52.866 9.901 -56.660 1.00 94.56 73 THR A O 1
ATOM 566 N N . LYS A 1 74 ? 52.558 11.446 -58.261 1.00 95.81 74 LYS A N 1
ATOM 567 C CA . LYS A 1 74 ? 51.343 12.006 -57.639 1.00 95.81 74 LYS A CA 1
ATOM 568 C C . LYS A 1 74 ? 50.224 10.973 -57.544 1.00 95.81 74 LYS A C 1
ATOM 570 O O . LYS A 1 74 ? 49.569 10.890 -56.510 1.00 95.81 74 LYS A O 1
ATOM 575 N N . SER A 1 75 ? 50.023 10.174 -58.591 1.00 95.44 75 SER A N 1
ATOM 576 C CA . SER A 1 75 ? 49.034 9.096 -58.600 1.00 95.44 75 SER A CA 1
ATOM 577 C C . SER A 1 75 ? 49.359 8.035 -57.547 1.00 95.44 75 SER A C 1
ATOM 579 O O . SER A 1 75 ? 48.455 7.598 -56.841 1.00 95.44 75 SER A O 1
ATOM 581 N N . SER A 1 76 ? 50.631 7.646 -57.405 1.00 95.31 76 SER A N 1
ATOM 582 C CA . SER A 1 76 ? 51.068 6.690 -56.378 1.00 95.31 76 SER A CA 1
ATOM 583 C C . SER A 1 76 ? 50.832 7.237 -54.970 1.00 95.31 76 SER A C 1
ATOM 585 O O . SER A 1 76 ? 50.231 6.562 -54.142 1.00 95.31 76 SER A O 1
ATOM 587 N N . GLN A 1 77 ? 51.213 8.492 -54.715 1.00 95.88 77 GLN A N 1
ATOM 588 C CA . GLN A 1 77 ? 51.000 9.149 -53.420 1.00 95.88 77 GLN A CA 1
ATOM 589 C C . GLN A 1 77 ? 49.512 9.276 -53.069 1.00 95.88 77 GLN A C 1
ATOM 591 O O . GLN A 1 77 ? 49.125 9.063 -51.922 1.00 95.88 77 GLN A O 1
ATOM 596 N N . GLN A 1 78 ? 48.662 9.606 -54.046 1.00 96.50 78 GLN A N 1
ATOM 597 C CA . GLN A 1 78 ? 47.213 9.661 -53.844 1.00 96.50 78 GLN A CA 1
ATOM 598 C C . GLN A 1 78 ? 46.627 8.283 -53.539 1.00 96.50 78 GLN A C 1
ATOM 600 O O . GLN A 1 78 ? 45.760 8.176 -52.673 1.00 96.50 78 GLN A O 1
ATOM 605 N N . LEU A 1 79 ? 47.102 7.235 -54.216 1.00 96.19 79 LEU A N 1
ATOM 606 C CA . LEU A 1 79 ? 46.662 5.867 -53.963 1.00 96.19 79 LEU A CA 1
ATOM 607 C C . LEU A 1 79 ? 47.073 5.394 -52.561 1.00 96.19 79 LEU A C 1
ATOM 609 O O . LEU A 1 79 ? 46.251 4.812 -51.857 1.00 96.19 79 LEU A O 1
ATOM 613 N N . GLU A 1 80 ? 48.303 5.680 -52.133 1.00 96.00 80 GLU A N 1
ATOM 614 C CA . GLU A 1 80 ? 48.790 5.361 -50.784 1.00 96.00 80 GLU A CA 1
ATOM 615 C C . GLU A 1 80 ? 47.996 6.105 -49.703 1.00 96.00 80 GLU A C 1
ATOM 617 O O . GLU A 1 80 ? 47.526 5.486 -48.749 1.00 96.00 80 GLU A O 1
ATOM 622 N N . ALA A 1 81 ? 47.762 7.410 -49.879 1.00 96.19 81 ALA A N 1
ATOM 623 C CA . ALA A 1 81 ? 46.968 8.209 -48.946 1.00 96.19 81 ALA A CA 1
ATOM 624 C C . ALA A 1 81 ? 45.514 7.716 -48.846 1.00 96.19 81 ALA A C 1
ATOM 626 O O . ALA A 1 81 ? 44.945 7.647 -47.753 1.00 96.19 81 ALA A O 1
ATOM 627 N N . LEU A 1 82 ? 44.913 7.346 -49.982 1.00 96.50 82 LEU A N 1
ATOM 628 C CA . LEU A 1 82 ? 43.573 6.768 -50.015 1.00 96.50 82 LEU A CA 1
ATOM 629 C C . LEU A 1 82 ? 43.540 5.402 -49.322 1.00 96.50 82 LEU A C 1
ATOM 631 O O . LEU A 1 82 ? 42.634 5.155 -48.533 1.00 96.50 82 LEU A O 1
ATOM 635 N N . THR A 1 83 ? 44.531 4.545 -49.577 1.00 96.38 83 THR A N 1
ATOM 636 C CA . THR A 1 83 ? 44.639 3.216 -48.954 1.00 96.38 83 THR A CA 1
ATOM 637 C C . THR A 1 83 ? 44.739 3.338 -47.436 1.00 96.38 83 THR A C 1
ATOM 639 O O . THR A 1 83 ? 43.930 2.738 -46.734 1.00 96.38 83 THR A O 1
ATOM 642 N N . ALA A 1 84 ? 45.626 4.202 -46.930 1.00 95.75 84 ALA A N 1
ATOM 643 C CA . ALA A 1 84 ? 45.769 4.446 -45.495 1.00 95.75 84 ALA A CA 1
ATOM 644 C C . ALA A 1 84 ? 44.463 4.955 -44.857 1.00 95.75 84 ALA A C 1
ATOM 646 O O . ALA A 1 84 ? 44.061 4.489 -43.795 1.00 95.75 84 ALA A O 1
ATOM 647 N N . THR A 1 85 ? 43.756 5.865 -45.536 1.00 96.50 85 THR A N 1
ATOM 648 C CA . THR A 1 85 ? 42.472 6.402 -45.052 1.00 96.50 85 THR A CA 1
ATOM 649 C C . THR A 1 85 ? 41.377 5.328 -45.029 1.00 96.50 85 THR A C 1
ATOM 651 O O . THR A 1 85 ? 40.532 5.310 -44.135 1.00 96.50 85 THR A O 1
ATOM 654 N N . VAL A 1 86 ? 41.354 4.431 -46.019 1.00 96.25 86 VAL A N 1
ATOM 655 C CA . VAL A 1 86 ? 40.395 3.318 -46.074 1.00 96.25 86 VAL A CA 1
ATOM 656 C C . VAL A 1 86 ? 40.668 2.307 -44.962 1.00 96.25 86 VAL A C 1
ATOM 658 O O . VAL A 1 86 ? 39.719 1.857 -44.323 1.00 96.25 86 VAL A O 1
ATOM 661 N N . GLU A 1 87 ? 41.934 1.981 -44.701 1.00 96.38 87 GLU A N 1
ATOM 662 C CA . GLU A 1 87 ? 42.333 1.086 -43.610 1.00 96.38 87 GLU A CA 1
ATOM 663 C C . GLU A 1 87 ? 41.982 1.673 -42.236 1.00 96.38 87 GLU A C 1
ATOM 665 O O . GLU A 1 87 ? 41.342 0.997 -41.430 1.00 96.38 87 GLU A O 1
ATOM 670 N N . GLU A 1 88 ? 42.305 2.949 -41.995 1.00 96.94 88 GLU A N 1
ATOM 671 C CA . GLU A 1 88 ? 41.959 3.646 -40.749 1.00 96.94 88 GLU A CA 1
ATOM 672 C C . GLU A 1 88 ? 40.442 3.666 -40.521 1.00 96.94 88 GLU A C 1
ATOM 674 O O . GLU A 1 88 ? 39.958 3.280 -39.454 1.00 96.94 88 GLU A O 1
ATOM 679 N N . ASN A 1 89 ? 39.668 4.041 -41.543 1.00 96.81 89 ASN A N 1
ATOM 680 C CA . ASN A 1 89 ? 38.210 4.030 -41.455 1.00 96.81 89 ASN A CA 1
ATOM 681 C C . ASN A 1 89 ? 37.656 2.613 -41.245 1.00 96.81 89 ASN A C 1
ATOM 683 O O . ASN A 1 89 ? 36.663 2.448 -40.536 1.00 96.81 89 ASN A O 1
ATOM 687 N N . GLY A 1 90 ? 38.287 1.593 -41.832 1.00 97.38 90 GLY A N 1
ATOM 688 C CA . GLY A 1 90 ? 37.931 0.192 -41.625 1.00 97.38 90 GLY A CA 1
ATOM 689 C C . GLY A 1 90 ? 38.063 -0.232 -40.162 1.00 97.38 90 GLY A C 1
ATOM 690 O O . GLY A 1 90 ? 37.126 -0.810 -39.607 1.00 97.38 90 GLY A O 1
ATOM 691 N N . GLU A 1 91 ? 39.178 0.113 -39.515 1.00 97.38 91 GLU A N 1
ATOM 692 C CA . GLU A 1 91 ? 39.399 -0.167 -38.089 1.00 97.38 91 GLU A CA 1
ATOM 693 C C . GLU A 1 91 ? 38.447 0.631 -37.186 1.00 97.38 91 GLU A C 1
ATOM 695 O O . GLU A 1 91 ? 37.896 0.082 -36.231 1.00 97.38 91 GLU A O 1
ATOM 700 N N . ILE A 1 92 ? 38.166 1.899 -37.510 1.00 97.62 92 ILE A N 1
ATOM 701 C CA . ILE A 1 92 ? 37.179 2.703 -36.770 1.00 97.62 92 ILE A CA 1
ATOM 702 C C . ILE A 1 92 ? 35.791 2.054 -36.835 1.00 97.62 92 ILE A C 1
ATOM 704 O O . ILE A 1 92 ? 35.153 1.871 -35.798 1.00 97.62 92 ILE A O 1
ATOM 708 N N . ILE A 1 93 ? 35.332 1.671 -38.031 1.00 97.25 93 ILE A N 1
ATOM 709 C CA . ILE A 1 93 ? 34.023 1.027 -38.222 1.00 97.25 93 ILE A CA 1
ATOM 710 C C . ILE A 1 93 ? 33.957 -0.296 -37.455 1.00 97.25 93 ILE A C 1
ATOM 712 O O . ILE A 1 93 ? 32.937 -0.608 -36.838 1.00 97.25 93 ILE A O 1
ATOM 716 N N . LYS A 1 94 ? 35.038 -1.078 -37.475 1.00 97.62 94 LYS A N 1
ATOM 717 C CA . LYS A 1 94 ? 35.122 -2.336 -36.735 1.00 97.62 94 LYS A CA 1
ATOM 718 C C . LYS A 1 94 ? 34.988 -2.110 -35.226 1.00 97.62 94 LYS A C 1
ATOM 720 O O . LYS A 1 94 ? 34.109 -2.715 -34.616 1.00 97.62 94 LYS A O 1
ATOM 725 N N . ASN A 1 95 ? 35.768 -1.191 -34.657 1.00 97.19 95 ASN A N 1
ATOM 726 C CA . ASN A 1 95 ? 35.711 -0.862 -33.230 1.00 97.19 95 ASN A CA 1
ATOM 727 C C . ASN A 1 95 ? 34.322 -0.347 -32.815 1.00 97.19 95 ASN A C 1
ATOM 729 O O . ASN A 1 95 ? 33.783 -0.764 -31.793 1.00 97.19 95 ASN A O 1
ATOM 733 N N . GLN A 1 96 ? 33.702 0.506 -33.636 1.00 97.56 96 GLN A N 1
ATOM 734 C CA . GLN A 1 96 ? 32.345 1.003 -33.385 1.00 97.56 96 GLN A CA 1
ATOM 735 C C . GLN A 1 96 ? 31.299 -0.119 -33.410 1.00 97.56 96 GLN A C 1
ATOM 737 O O . GLN A 1 96 ? 30.381 -0.123 -32.593 1.00 97.56 96 GLN A O 1
ATOM 742 N N . ASN A 1 97 ? 31.422 -1.090 -34.317 1.00 97.56 97 ASN A N 1
ATOM 743 C CA . ASN A 1 97 ? 30.507 -2.232 -34.369 1.00 97.56 97 ASN A CA 1
ATOM 744 C C . ASN A 1 97 ? 30.654 -3.158 -33.151 1.00 97.56 97 ASN A C 1
ATOM 746 O O . ASN A 1 97 ? 29.652 -3.688 -32.660 1.00 97.56 97 ASN A O 1
ATOM 750 N N . GLU A 1 98 ? 31.878 -3.344 -32.654 1.00 97.31 98 GLU A N 1
ATOM 751 C CA . GLU A 1 98 ? 32.142 -4.087 -31.417 1.00 97.31 98 GLU A CA 1
ATOM 752 C C . GLU A 1 98 ? 31.525 -3.368 -30.203 1.00 97.31 98 GLU A C 1
ATOM 754 O O . GLU A 1 98 ? 30.816 -3.996 -29.414 1.00 97.31 98 GLU A O 1
ATOM 759 N N . GLU A 1 99 ? 31.684 -2.043 -30.107 1.00 97.88 99 GLU A N 1
ATOM 760 C CA . GLU A 1 99 ? 31.070 -1.224 -29.053 1.00 97.88 99 GLU A CA 1
ATOM 761 C C . GLU A 1 99 ? 29.535 -1.270 -29.105 1.00 97.88 99 GLU A C 1
ATOM 763 O O . GLU A 1 99 ? 28.885 -1.512 -28.087 1.00 97.88 99 GLU A O 1
ATOM 768 N N . ILE A 1 100 ? 28.935 -1.117 -30.292 1.00 97.50 100 ILE A N 1
ATOM 769 C CA . ILE A 1 100 ? 27.479 -1.223 -30.477 1.00 97.50 100 ILE A CA 1
ATOM 770 C C . ILE A 1 100 ? 26.976 -2.597 -30.026 1.00 97.50 100 ILE A C 1
ATOM 772 O O . ILE A 1 100 ? 25.941 -2.677 -29.365 1.00 97.50 100 ILE A O 1
ATOM 776 N N . SER A 1 101 ? 27.697 -3.670 -30.357 1.00 97.56 101 SER A N 1
ATOM 777 C CA . SER A 1 101 ? 27.318 -5.029 -29.958 1.00 97.56 101 SER A CA 1
ATOM 778 C C . SER A 1 101 ? 27.342 -5.187 -28.435 1.00 97.56 101 SER A C 1
ATOM 780 O O . SER A 1 101 ? 26.349 -5.625 -27.858 1.00 97.56 101 SER A O 1
ATOM 782 N N . SER A 1 102 ? 28.408 -4.717 -27.776 1.00 97.75 102 SER A N 1
ATOM 783 C CA . SER A 1 102 ? 28.509 -4.716 -26.308 1.00 97.75 102 SER A CA 1
ATOM 784 C C . SER A 1 102 ? 27.376 -3.919 -25.652 1.00 97.75 102 SER A C 1
ATOM 786 O O . SER A 1 102 ? 26.739 -4.385 -24.708 1.00 97.75 102 SER A O 1
ATOM 788 N N . LEU A 1 103 ? 27.070 -2.727 -26.174 1.00 97.38 103 LEU A N 1
ATOM 789 C CA . LEU A 1 103 ? 25.990 -1.885 -25.655 1.00 97.38 103 LEU A CA 1
ATOM 790 C C . LEU A 1 103 ? 24.604 -2.507 -25.868 1.00 97.38 103 LEU A C 1
ATOM 792 O O . LEU A 1 103 ? 23.706 -2.306 -25.048 1.00 97.38 103 LEU A O 1
ATOM 796 N N . MET A 1 104 ? 24.395 -3.257 -26.954 1.00 96.88 104 MET A N 1
ATOM 797 C CA . MET A 1 104 ? 23.142 -3.985 -27.169 1.00 96.88 104 MET A CA 1
ATOM 798 C C . MET A 1 104 ? 22.953 -5.108 -26.146 1.00 96.88 104 MET A C 1
ATOM 800 O O . MET A 1 104 ? 21.848 -5.237 -25.611 1.00 96.88 104 MET A O 1
ATOM 804 N N . ASP A 1 105 ? 24.011 -5.859 -25.841 1.00 96.56 105 ASP A N 1
ATOM 805 C CA . ASP A 1 105 ? 23.979 -6.920 -24.831 1.00 96.56 105 ASP A CA 1
ATOM 806 C C . ASP A 1 105 ? 23.704 -6.346 -23.433 1.00 96.56 105 ASP A C 1
ATOM 808 O O . ASP A 1 105 ? 22.829 -6.833 -22.707 1.00 96.56 105 ASP A O 1
ATOM 812 N N . GLU A 1 106 ? 24.366 -5.241 -23.076 1.00 97.50 106 GLU A N 1
ATOM 813 C CA . GLU A 1 106 ? 24.085 -4.518 -21.833 1.00 97.50 106 GLU A CA 1
ATOM 814 C C . GLU A 1 106 ? 22.639 -4.021 -21.776 1.00 97.50 106 GLU A C 1
ATOM 816 O O . GLU A 1 106 ? 21.962 -4.192 -20.760 1.00 97.50 106 GLU A O 1
ATOM 821 N N . ARG A 1 107 ? 22.123 -3.438 -22.867 1.00 96.81 107 ARG A N 1
ATOM 822 C CA . ARG A 1 107 ? 20.735 -2.956 -22.930 1.00 96.81 107 ARG A CA 1
ATOM 823 C C . ARG A 1 107 ? 19.737 -4.080 -22.665 1.00 96.81 107 ARG A C 1
ATOM 825 O O . ARG A 1 107 ? 18.723 -3.850 -22.005 1.00 96.81 107 ARG A O 1
ATOM 832 N N . GLU A 1 108 ? 19.990 -5.272 -23.194 1.00 97.06 108 GLU A N 1
ATOM 833 C CA . GLU A 1 108 ? 19.104 -6.417 -23.001 1.00 97.06 108 GLU A CA 1
ATOM 834 C C . GLU A 1 108 ? 19.174 -6.953 -21.563 1.00 97.06 108 GLU A C 1
ATOM 836 O O . GLU A 1 108 ? 18.134 -7.222 -20.959 1.00 97.06 108 GLU A O 1
ATOM 841 N N . SER A 1 109 ? 20.367 -6.974 -20.959 1.00 97.94 109 SER A N 1
ATOM 842 C CA . SER A 1 109 ? 20.546 -7.263 -19.529 1.00 97.94 109 SER A CA 1
ATOM 843 C C . SER A 1 109 ? 19.768 -6.282 -18.640 1.00 97.94 109 SER A C 1
ATOM 845 O O . SER A 1 109 ? 19.001 -6.693 -17.763 1.00 97.94 109 SER A O 1
ATOM 847 N N . TRP A 1 110 ? 19.872 -4.976 -18.912 1.00 97.19 110 TRP A N 1
ATOM 848 C CA . TRP A 1 110 ? 19.111 -3.953 -18.190 1.00 97.19 110 TRP A CA 1
ATOM 849 C C . TRP A 1 110 ? 17.603 -4.109 -18.371 1.00 97.19 110 TRP A C 1
ATOM 851 O O . TRP A 1 110 ? 16.852 -3.918 -17.413 1.00 97.19 110 TRP A O 1
ATOM 861 N N . ARG A 1 111 ? 17.137 -4.488 -19.568 1.00 97.94 111 ARG A N 1
ATOM 862 C CA . ARG A 1 111 ? 15.713 -4.756 -19.807 1.00 97.94 111 ARG A CA 1
ATOM 863 C C . ARG A 1 111 ? 15.205 -5.864 -18.887 1.00 97.94 111 ARG A C 1
ATOM 865 O O . ARG A 1 111 ? 14.176 -5.671 -18.241 1.00 97.94 111 ARG A O 1
ATOM 872 N N . TYR A 1 112 ? 15.936 -6.975 -18.799 1.00 97.12 112 TYR A N 1
ATOM 873 C CA . TYR A 1 112 ? 15.571 -8.091 -17.930 1.00 97.12 112 TYR A CA 1
ATOM 874 C C . TYR A 1 112 ? 15.506 -7.662 -16.455 1.00 97.12 112 TYR A C 1
ATOM 876 O O . TYR A 1 112 ? 14.510 -7.916 -15.780 1.00 97.12 112 TYR A O 1
ATOM 884 N N . GLN A 1 113 ? 16.511 -6.924 -15.968 1.00 96.94 113 GLN A N 1
ATOM 885 C CA . GLN A 1 113 ? 16.530 -6.429 -14.584 1.00 96.94 113 GLN A CA 1
ATOM 886 C C . GLN A 1 113 ? 15.374 -5.468 -14.275 1.00 96.94 113 GLN A C 1
ATOM 888 O O . GLN A 1 113 ? 14.797 -5.506 -13.183 1.00 96.94 113 GLN A O 1
ATOM 893 N N . VAL A 1 114 ? 15.013 -4.601 -15.227 1.00 97.31 114 VAL A N 1
ATOM 894 C CA . VAL A 1 114 ? 13.864 -3.696 -15.089 1.00 97.31 114 VAL A CA 1
ATOM 895 C C . VAL A 1 114 ? 12.557 -4.484 -15.040 1.00 97.31 114 VAL A C 1
ATOM 897 O O . VAL A 1 114 ? 11.696 -4.171 -14.218 1.00 97.31 114 VAL A O 1
ATOM 900 N N . GLU A 1 115 ? 12.400 -5.513 -15.872 1.00 97.50 115 GLU A N 1
ATOM 901 C CA . GLU A 1 115 ? 11.208 -6.363 -15.878 1.00 97.50 115 GLU A CA 1
ATOM 902 C C . GLU A 1 115 ? 11.062 -7.160 -14.572 1.00 97.50 115 GLU A C 1
ATOM 904 O O . GLU A 1 115 ? 9.984 -7.175 -13.970 1.00 97.50 115 GLU A O 1
ATOM 909 N N . GLU A 1 116 ? 12.152 -7.744 -14.070 1.00 97.12 116 GLU A N 1
ATOM 910 C CA . GLU A 1 116 ? 12.186 -8.433 -12.777 1.00 97.12 116 GLU A CA 1
ATOM 911 C C . GLU A 1 116 ? 11.839 -7.481 -11.621 1.00 97.12 116 GLU A C 1
ATOM 913 O O . GLU A 1 116 ? 10.951 -7.765 -10.809 1.00 97.12 116 GLU A O 1
ATOM 918 N N . SER A 1 117 ? 12.464 -6.301 -11.597 1.00 96.00 117 SER A N 1
ATOM 919 C CA . SER A 1 117 ? 12.191 -5.266 -10.594 1.00 96.00 117 SER A CA 1
ATOM 920 C C . SER A 1 117 ? 10.735 -4.803 -10.642 1.00 96.00 117 SER A C 1
ATOM 922 O O . SER A 1 117 ? 10.085 -4.653 -9.607 1.00 96.00 117 SER A O 1
ATOM 924 N N . GLN A 1 118 ? 10.177 -4.623 -11.840 1.00 97.69 118 GLN A N 1
ATOM 925 C CA . GLN A 1 118 ? 8.785 -4.226 -12.023 1.00 97.69 118 GLN A CA 1
ATOM 926 C C . GLN A 1 118 ? 7.816 -5.310 -11.533 1.00 97.69 118 GLN A C 1
ATOM 928 O O . GLN A 1 118 ? 6.791 -4.998 -10.914 1.00 97.69 118 GLN A O 1
ATOM 933 N N . ASN A 1 119 ? 8.134 -6.583 -11.771 1.00 97.31 119 ASN A N 1
ATOM 934 C CA . ASN A 1 119 ? 7.358 -7.711 -11.268 1.00 97.31 119 ASN A CA 1
ATOM 935 C C . ASN A 1 119 ? 7.379 -7.771 -9.736 1.00 97.31 119 ASN A C 1
ATOM 937 O O . ASN A 1 119 ? 6.312 -7.895 -9.128 1.00 97.31 119 ASN A O 1
ATOM 941 N N . SER A 1 120 ? 8.549 -7.588 -9.121 1.00 97.06 120 SER A N 1
ATOM 942 C CA . SER A 1 120 ? 8.707 -7.490 -7.665 1.00 97.06 120 SER A CA 1
ATOM 943 C C . SER A 1 120 ? 7.876 -6.338 -7.076 1.00 97.06 120 SER A C 1
ATOM 945 O O . SER A 1 120 ? 6.998 -6.554 -6.239 1.00 97.06 120 SER A O 1
ATOM 947 N N . VAL A 1 121 ? 7.998 -5.126 -7.633 1.00 97.69 121 VAL A N 1
ATOM 948 C CA . VAL A 1 121 ? 7.207 -3.951 -7.213 1.00 97.69 121 VAL A CA 1
ATOM 949 C C . VAL A 1 121 ? 5.697 -4.197 -7.332 1.00 97.69 121 VAL A C 1
ATOM 951 O O . VAL A 1 121 ? 4.904 -3.730 -6.506 1.00 97.69 121 VAL A O 1
ATOM 954 N N . ASN A 1 122 ? 5.253 -4.925 -8.357 1.00 97.38 122 ASN A N 1
ATOM 955 C CA . ASN A 1 122 ? 3.844 -5.277 -8.515 1.00 97.38 122 ASN A CA 1
ATOM 956 C C . ASN A 1 122 ? 3.362 -6.277 -7.454 1.00 97.38 122 ASN A C 1
ATOM 958 O O . ASN A 1 122 ? 2.208 -6.183 -7.017 1.00 97.38 122 ASN A O 1
ATOM 962 N N . GLN A 1 123 ? 4.214 -7.210 -7.021 1.00 96.81 123 GLN A N 1
ATOM 963 C CA . GLN A 1 123 ? 3.918 -8.111 -5.906 1.00 96.81 123 GLN A CA 1
ATOM 964 C C . GLN A 1 123 ? 3.828 -7.338 -4.585 1.00 96.81 123 GLN A C 1
ATOM 966 O O . GLN A 1 123 ? 2.818 -7.463 -3.886 1.00 96.81 123 GLN A O 1
ATOM 971 N N . ASP A 1 124 ? 4.775 -6.442 -4.314 1.00 97.06 124 ASP A N 1
ATOM 972 C CA . ASP A 1 124 ? 4.769 -5.591 -3.119 1.00 97.06 124 ASP A CA 1
ATOM 973 C C . ASP A 1 124 ? 3.525 -4.706 -3.051 1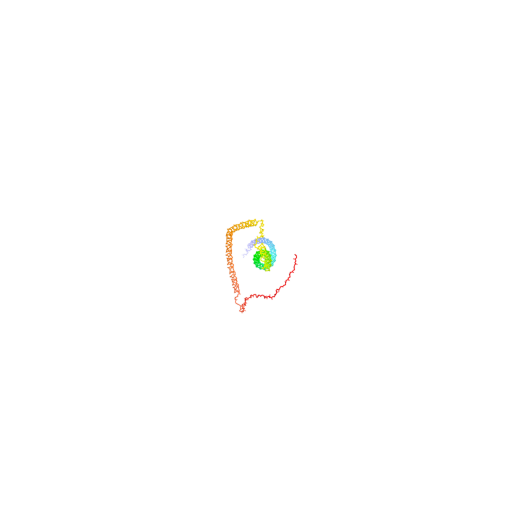.00 97.06 124 ASP A C 1
ATOM 975 O O . ASP A 1 124 ? 2.864 -4.608 -2.014 1.00 97.06 124 ASP A O 1
ATOM 979 N N . LYS A 1 125 ? 3.107 -4.120 -4.179 1.00 97.88 125 LYS A N 1
ATOM 980 C CA . LYS A 1 125 ? 1.849 -3.359 -4.255 1.00 97.88 125 LYS A CA 1
ATOM 981 C C . LYS A 1 125 ? 0.632 -4.213 -3.891 1.00 97.88 125 LYS A C 1
ATOM 983 O O . LYS A 1 125 ? -0.290 -3.706 -3.245 1.00 97.88 125 LYS A O 1
ATOM 988 N N . LYS A 1 126 ? 0.589 -5.486 -4.303 1.00 97.88 126 LYS A N 1
ATOM 989 C CA . LYS A 1 126 ? -0.502 -6.411 -3.939 1.00 97.88 126 LYS A CA 1
ATOM 990 C C . LYS A 1 126 ? -0.460 -6.747 -2.449 1.00 97.88 126 LYS A C 1
ATOM 992 O O . LYS A 1 126 ? -1.505 -6.698 -1.799 1.00 97.88 126 LYS A O 1
ATOM 997 N N . LEU A 1 127 ? 0.720 -7.046 -1.910 1.00 97.44 127 LEU A N 1
ATOM 998 C CA . LEU A 1 127 ? 0.909 -7.364 -0.495 1.00 97.44 127 LEU A CA 1
ATOM 999 C C . LEU A 1 127 ? 0.545 -6.171 0.396 1.00 97.44 127 LEU A C 1
ATOM 1001 O O . LEU A 1 127 ? -0.230 -6.308 1.340 1.00 97.44 127 LEU A O 1
ATOM 1005 N N . MET A 1 128 ? 0.978 -4.970 0.020 1.00 97.50 128 MET A N 1
ATOM 1006 C CA . MET A 1 128 ? 0.652 -3.748 0.745 1.00 97.50 128 MET A CA 1
ATOM 1007 C C . MET A 1 128 ? -0.853 -3.450 0.743 1.00 97.50 128 MET A C 1
ATOM 1009 O O . MET A 1 128 ? -1.395 -2.994 1.750 1.00 97.50 128 MET A O 1
ATOM 1013 N N . LYS A 1 129 ? -1.563 -3.729 -0.359 1.00 97.44 129 LYS A N 1
ATOM 1014 C CA . LYS A 1 129 ? -3.033 -3.637 -0.383 1.00 97.44 129 LYS A CA 1
ATOM 1015 C C . LYS A 1 129 ? -3.680 -4.622 0.595 1.00 97.44 129 LYS A C 1
ATOM 1017 O O . LYS A 1 129 ? -4.611 -4.224 1.289 1.00 97.44 129 LYS A O 1
ATOM 1022 N N . LYS A 1 130 ? -3.192 -5.868 0.677 1.00 97.38 130 LYS A N 1
ATOM 1023 C CA . LYS A 1 130 ? -3.697 -6.870 1.635 1.00 97.38 130 LYS A CA 1
ATOM 1024 C C . LYS A 1 130 ? -3.484 -6.422 3.083 1.00 97.38 130 LYS A C 1
ATOM 1026 O O . LYS A 1 130 ? -4.457 -6.362 3.826 1.00 97.38 130 LYS A O 1
ATOM 1031 N N . LEU A 1 131 ? -2.267 -6.000 3.430 1.00 97.31 131 LEU A N 1
ATOM 1032 C CA . LEU A 1 131 ? -1.930 -5.501 4.769 1.00 97.31 131 LEU A CA 1
ATOM 1033 C C . LEU A 1 131 ? -2.788 -4.299 5.180 1.00 97.31 131 LEU A C 1
ATOM 1035 O O . LEU A 1 131 ? -3.277 -4.238 6.302 1.00 97.31 131 LEU A O 1
ATOM 1039 N N . LYS A 1 132 ? -3.035 -3.353 4.265 1.00 97.00 132 LYS A N 1
ATOM 1040 C CA . LYS A 1 132 ? -3.927 -2.214 4.545 1.00 97.00 132 LYS A CA 1
ATOM 1041 C C . LYS A 1 132 ? -5.358 -2.658 4.847 1.00 97.00 132 LYS A C 1
ATOM 1043 O O . LYS A 1 132 ? -5.969 -2.133 5.771 1.00 97.00 132 LYS A O 1
ATOM 1048 N N . MET A 1 133 ? -5.890 -3.612 4.082 1.00 96.62 133 MET A N 1
ATOM 1049 C CA . MET A 1 133 ? -7.238 -4.144 4.308 1.00 96.62 133 MET A CA 1
ATOM 1050 C C . MET A 1 133 ? -7.347 -4.886 5.642 1.00 96.62 133 MET A C 1
ATOM 1052 O O . MET A 1 133 ? -8.348 -4.739 6.338 1.00 96.62 133 MET A O 1
ATOM 1056 N N . GLU A 1 134 ? -6.329 -5.666 5.999 1.00 96.62 134 GLU A N 1
ATOM 1057 C CA . GLU A 1 134 ? -6.258 -6.380 7.274 1.00 96.62 134 GLU A CA 1
ATOM 1058 C C . GLU A 1 134 ? -6.187 -5.412 8.456 1.00 96.62 134 GLU A C 1
ATOM 1060 O O . GLU A 1 134 ? -7.027 -5.482 9.349 1.00 96.62 134 GLU A O 1
ATOM 1065 N N . HIS A 1 135 ? -5.309 -4.410 8.386 1.00 96.12 135 HIS A N 1
ATOM 1066 C CA . HIS A 1 135 ? -5.215 -3.372 9.407 1.00 96.12 135 HIS A CA 1
ATOM 1067 C C . HIS A 1 135 ? -6.541 -2.613 9.600 1.00 96.12 135 HIS A C 1
ATOM 1069 O O . HIS A 1 135 ? -6.958 -2.351 10.727 1.00 96.12 135 HIS A O 1
ATOM 1075 N N . CYS A 1 136 ? -7.255 -2.288 8.514 1.00 96.00 136 CYS A N 1
ATOM 1076 C CA . CYS A 1 136 ? -8.582 -1.677 8.622 1.00 96.00 136 CYS A CA 1
ATOM 1077 C C . CYS A 1 136 ? -9.583 -2.581 9.360 1.00 96.00 136 CYS A C 1
ATOM 1079 O O . CYS A 1 136 ? -10.323 -2.084 10.210 1.00 96.00 136 CYS A O 1
ATOM 1081 N N . ARG A 1 137 ? -9.580 -3.893 9.083 1.00 96.94 137 ARG A N 1
ATOM 1082 C CA . ARG A 1 137 ? -10.441 -4.864 9.781 1.00 96.94 137 ARG A CA 1
ATOM 1083 C C . ARG A 1 137 ? -10.094 -4.964 11.264 1.00 96.94 137 ARG A C 1
ATOM 1085 O O . ARG A 1 137 ? -10.996 -4.927 12.094 1.00 96.94 137 ARG A O 1
ATOM 1092 N N . GLU A 1 138 ? -8.811 -5.038 11.610 1.00 96.88 138 GLU A N 1
ATOM 1093 C CA . GLU A 1 138 ? -8.362 -5.067 13.009 1.00 96.88 138 GLU A CA 1
ATOM 1094 C C . GLU A 1 138 ? -8.816 -3.822 13.775 1.00 96.88 138 GLU A C 1
ATOM 1096 O O . GLU A 1 138 ? -9.346 -3.922 14.881 1.00 96.88 138 GLU A O 1
ATOM 1101 N N . VAL A 1 139 ? -8.679 -2.639 13.170 1.00 97.06 139 VAL A N 1
ATOM 1102 C CA . VAL A 1 139 ? -9.130 -1.378 13.773 1.00 97.06 139 VAL A CA 1
ATOM 1103 C C . VAL A 1 139 ? -10.647 -1.368 13.991 1.00 97.06 139 VAL A C 1
ATOM 1105 O O . VAL A 1 139 ? -11.118 -0.840 15.002 1.00 97.06 139 VAL A O 1
ATOM 1108 N N . GLU A 1 140 ? -11.432 -1.937 13.076 1.00 96.38 140 GLU A N 1
ATOM 1109 C CA . GLU A 1 140 ? -12.884 -2.069 13.242 1.00 96.38 140 GLU A CA 1
ATOM 1110 C C . GLU A 1 140 ? -13.254 -3.021 14.384 1.00 96.38 140 GLU A C 1
ATOM 1112 O O . GLU A 1 140 ? -14.088 -2.661 15.220 1.00 96.38 140 GLU A O 1
ATOM 1117 N N . ILE A 1 141 ? -12.586 -4.174 14.479 1.00 96.81 141 ILE A N 1
ATOM 1118 C CA . ILE A 1 141 ? -12.766 -5.131 15.580 1.00 96.81 141 ILE A CA 1
ATOM 1119 C C . ILE A 1 141 ? -12.416 -4.468 16.918 1.00 96.81 141 ILE A C 1
ATOM 1121 O O . ILE A 1 141 ? -13.200 -4.515 17.865 1.00 96.81 141 ILE A O 1
ATOM 1125 N N . LEU A 1 142 ? -11.282 -3.766 16.998 1.00 97.06 142 LEU A N 1
ATOM 1126 C CA . LEU A 1 142 ? -10.875 -3.055 18.212 1.00 97.06 142 LEU A CA 1
ATOM 1127 C C . LEU A 1 142 ? -11.890 -1.981 18.620 1.00 97.06 142 LEU A C 1
ATOM 1129 O O . LEU A 1 142 ? -12.209 -1.852 19.803 1.00 97.06 142 LEU A O 1
ATOM 1133 N N . LYS A 1 143 ? -12.453 -1.235 17.661 1.00 97.31 143 LYS A N 1
ATOM 1134 C CA . LYS A 1 143 ? -13.522 -0.260 17.941 1.00 97.31 143 LYS A CA 1
ATOM 1135 C C . LYS A 1 143 ? -14.775 -0.927 18.509 1.00 97.31 143 LYS A C 1
ATOM 1137 O O . LYS A 1 143 ? -15.375 -0.384 19.439 1.00 97.31 143 LYS A O 1
ATOM 1142 N N . GLN A 1 144 ? -15.176 -2.078 17.971 1.00 96.88 144 GLN A N 1
ATOM 1143 C CA . GLN A 1 144 ? -16.311 -2.845 18.492 1.00 96.88 144 GLN A CA 1
ATOM 1144 C C . GLN A 1 144 ? -16.034 -3.332 19.920 1.00 96.88 144 GLN A C 1
ATOM 1146 O O . GLN A 1 144 ? -16.831 -3.046 20.815 1.00 96.88 144 GLN A O 1
ATOM 1151 N N . ASN A 1 145 ? -14.861 -3.922 20.163 1.00 97.25 145 ASN A N 1
ATOM 1152 C CA . ASN A 1 145 ? -14.447 -4.402 21.483 1.00 97.25 145 ASN A CA 1
ATOM 1153 C C . ASN A 1 145 ? -14.420 -3.278 22.532 1.00 97.25 145 ASN A C 1
ATOM 1155 O O . ASN A 1 145 ? -14.904 -3.453 23.649 1.00 97.25 145 ASN A O 1
ATOM 1159 N N . ILE A 1 146 ? -13.914 -2.089 22.179 1.00 97.44 146 ILE A N 1
ATOM 1160 C CA . ILE A 1 146 ? -13.924 -0.915 23.070 1.00 97.44 146 ILE A CA 1
ATOM 1161 C C . ILE A 1 146 ? -15.360 -0.503 23.421 1.00 97.44 146 ILE A C 1
ATOM 1163 O O . ILE A 1 146 ? -15.654 -0.173 24.574 1.00 97.44 146 ILE A O 1
ATOM 1167 N N . ASN A 1 147 ? -16.273 -0.523 22.448 1.00 96.31 147 ASN A N 1
ATOM 1168 C CA . ASN A 1 147 ? -17.674 -0.185 22.688 1.00 96.31 147 ASN A CA 1
ATOM 1169 C C . ASN A 1 147 ? -18.361 -1.201 23.608 1.00 96.31 147 ASN A C 1
ATOM 1171 O O . ASN A 1 147 ? -19.104 -0.802 24.506 1.00 96.31 147 ASN A O 1
ATOM 1175 N N . GLU A 1 148 ? -18.108 -2.495 23.417 1.00 96.75 148 GLU A N 1
ATOM 1176 C CA . GLU A 1 148 ? -18.622 -3.549 24.297 1.00 96.75 148 GLU A CA 1
ATOM 1177 C C . GLU A 1 148 ? -18.067 -3.424 25.715 1.00 96.75 148 GLU A C 1
ATOM 1179 O O . GLU A 1 148 ? -18.834 -3.424 26.680 1.00 96.75 148 GLU A O 1
ATOM 1184 N N . LEU A 1 149 ? -16.761 -3.192 25.851 1.00 97.19 149 LEU A N 1
ATOM 1185 C CA . LEU A 1 149 ? -16.124 -2.974 27.146 1.00 97.19 149 LEU A CA 1
ATOM 1186 C C . LEU A 1 149 ? -16.733 -1.775 27.886 1.00 97.19 149 LEU A C 1
ATOM 1188 O O . LEU A 1 149 ? -16.994 -1.849 29.087 1.00 97.19 149 LEU A O 1
ATOM 1192 N N . ASN A 1 150 ? -17.022 -0.679 27.180 1.00 96.50 150 ASN A N 1
ATOM 1193 C CA . ASN A 1 150 ? -17.675 0.491 27.767 1.00 96.50 150 ASN A CA 1
ATOM 1194 C C . ASN A 1 150 ? -19.111 0.195 28.241 1.00 96.50 150 ASN A C 1
ATOM 1196 O O . ASN A 1 150 ? -19.522 0.702 29.292 1.00 96.50 150 ASN A O 1
ATOM 1200 N N . LYS A 1 151 ? -19.866 -0.649 27.522 1.00 96.69 151 LYS A N 1
ATOM 1201 C CA . LYS A 1 151 ? -21.193 -1.121 27.963 1.00 96.69 151 LYS A CA 1
ATOM 1202 C C . LYS A 1 151 ? -21.089 -1.966 29.233 1.00 96.69 151 LYS A C 1
ATOM 1204 O O . LYS A 1 151 ? -21.807 -1.710 30.197 1.00 96.69 151 LYS A O 1
ATOM 1209 N N . VAL A 1 152 ? -20.156 -2.917 29.276 1.00 97.00 152 VAL A N 1
ATOM 1210 C CA . VAL A 1 152 ? -19.930 -3.755 30.466 1.00 97.00 152 VAL A CA 1
ATOM 1211 C C . VAL A 1 152 ? -19.496 -2.899 31.656 1.00 97.00 152 VAL A C 1
ATOM 1213 O O . VAL A 1 152 ? -20.024 -3.047 32.756 1.00 97.00 152 VAL A O 1
ATOM 1216 N N . LYS A 1 153 ? -18.590 -1.939 31.444 1.00 96.62 153 LYS A N 1
ATOM 1217 C CA . LYS A 1 153 ? -18.120 -1.021 32.490 1.00 96.62 153 LYS A CA 1
ATOM 1218 C C . LYS A 1 153 ? -19.259 -0.198 33.095 1.00 96.62 153 LYS A C 1
ATOM 1220 O O . LYS A 1 153 ? -19.311 -0.031 34.312 1.00 96.62 153 LYS A O 1
ATOM 1225 N N . SER A 1 154 ? -20.168 0.308 32.264 1.00 95.31 154 SER A N 1
ATOM 1226 C CA . SER A 1 154 ? -21.323 1.085 32.732 1.00 95.31 154 SER A CA 1
ATOM 1227 C C . SER A 1 154 ? -22.346 0.217 33.473 1.00 95.31 154 SER A C 1
ATOM 1229 O O . SER A 1 154 ? -22.843 0.636 34.518 1.00 95.31 154 SER A O 1
ATOM 1231 N N . GLN A 1 155 ? -22.592 -1.016 33.020 1.00 96.75 155 GLN A N 1
ATOM 1232 C CA . GLN A 1 155 ? -23.415 -1.982 33.759 1.00 96.75 155 GLN A CA 1
ATOM 1233 C C . GLN A 1 155 ? -22.808 -2.348 35.120 1.00 96.75 155 GLN A C 1
ATOM 1235 O O . GLN A 1 155 ? -23.516 -2.369 36.125 1.00 96.75 155 GLN A O 1
ATOM 1240 N N . ASN A 1 156 ? -21.497 -2.583 35.178 1.00 96.81 156 ASN A N 1
ATOM 1241 C CA . ASN A 1 156 ? -20.805 -2.933 36.417 1.00 96.81 156 ASN A CA 1
ATOM 1242 C C . ASN A 1 156 ? -20.847 -1.773 37.432 1.00 96.81 156 ASN A C 1
ATOM 1244 O O . ASN A 1 156 ? -21.079 -1.984 38.621 1.00 96.81 156 ASN A O 1
ATOM 1248 N N . LEU A 1 157 ? -20.727 -0.526 36.958 1.00 96.38 157 LEU A N 1
ATOM 1249 C CA . LEU A 1 157 ? -20.893 0.656 37.806 1.00 96.38 157 LEU A CA 1
ATOM 1250 C C . LEU A 1 157 ? -22.294 0.713 38.439 1.00 96.38 157 LEU A C 1
ATOM 1252 O O . LEU A 1 157 ? -22.405 0.953 39.641 1.00 96.38 157 LEU A O 1
ATOM 1256 N N . LEU A 1 158 ? -23.342 0.431 37.657 1.00 96.44 158 LEU A N 1
ATOM 1257 C CA . LEU A 1 158 ? -24.721 0.378 38.152 1.00 96.44 158 LEU A CA 1
ATOM 1258 C C . LEU A 1 158 ? -24.910 -0.741 39.188 1.00 96.44 158 LEU A C 1
ATOM 1260 O O . LEU A 1 158 ? -25.502 -0.517 40.242 1.00 96.44 158 LEU A O 1
ATOM 1264 N N . GLN A 1 159 ? -24.380 -1.937 38.922 1.00 96.25 159 GLN A N 1
ATOM 1265 C CA . GLN A 1 159 ? -24.445 -3.062 39.862 1.00 96.25 159 GLN A CA 1
ATOM 1266 C C . GLN A 1 159 ? -23.716 -2.756 41.175 1.00 96.25 159 GLN A C 1
ATOM 1268 O O . GLN A 1 159 ? -24.201 -3.110 42.250 1.00 96.25 159 GLN A O 1
ATOM 1273 N N . LYS A 1 160 ? -22.581 -2.051 41.114 1.00 96.62 160 LYS A N 1
ATOM 1274 C CA . LYS A 1 160 ? -21.847 -1.605 42.303 1.00 96.62 160 LYS A CA 1
ATOM 1275 C C . LYS A 1 160 ? -22.677 -0.642 43.156 1.00 96.62 160 LYS A C 1
ATOM 1277 O O . LYS A 1 160 ? -22.692 -0.781 44.376 1.00 96.62 160 LYS A O 1
ATOM 1282 N N . GLU A 1 161 ? -23.379 0.302 42.531 1.00 95.75 161 GLU A N 1
ATOM 1283 C CA . GLU A 1 161 ? -24.278 1.225 43.233 1.00 95.75 161 GLU A CA 1
ATOM 1284 C C . GLU A 1 161 ? -25.468 0.485 43.868 1.00 95.75 161 GLU A C 1
ATOM 1286 O O . GLU A 1 161 ? -25.786 0.705 45.038 1.00 95.75 161 GLU A O 1
ATOM 1291 N N . GLN A 1 162 ? -26.079 -0.457 43.142 1.00 95.25 162 GLN A N 1
ATOM 1292 C CA . GLN A 1 162 ? -27.154 -1.309 43.667 1.00 95.25 162 GLN A CA 1
ATOM 1293 C C . GLN A 1 162 ? -26.697 -2.145 44.869 1.00 95.25 162 GLN A C 1
ATOM 1295 O O . GLN A 1 162 ? -27.412 -2.229 45.869 1.00 95.25 162 GLN A O 1
ATOM 1300 N N . LEU A 1 163 ? -25.496 -2.724 44.801 1.00 95.81 163 LEU A N 1
ATOM 1301 C CA . LEU A 1 163 ? -24.915 -3.487 45.901 1.00 95.81 163 LEU A CA 1
ATOM 1302 C C . LEU A 1 163 ? -24.699 -2.609 47.139 1.00 95.81 163 LEU A C 1
ATOM 1304 O O . LEU A 1 163 ? -25.005 -3.030 48.254 1.00 95.81 163 LEU A O 1
ATOM 1308 N N . GLU A 1 164 ? -24.193 -1.389 46.962 1.00 95.75 164 GLU A N 1
ATOM 1309 C CA . GLU A 1 164 ? -23.956 -0.478 48.082 1.00 95.75 164 GLU A CA 1
ATOM 1310 C C . GLU A 1 164 ? -25.273 -0.030 48.735 1.00 95.75 164 GLU A C 1
ATOM 1312 O O . GLU A 1 164 ? -25.399 -0.068 49.961 1.00 95.75 164 GLU A O 1
ATOM 1317 N N . ASN A 1 165 ? -26.300 0.257 47.928 1.00 94.69 165 ASN A N 1
ATOM 1318 C CA . ASN A 1 165 ? -27.655 0.519 48.418 1.00 94.69 165 ASN A CA 1
ATOM 1319 C C . ASN A 1 165 ? -28.225 -0.679 49.196 1.00 94.69 165 ASN A C 1
ATOM 1321 O O . ASN A 1 165 ? -28.796 -0.501 50.274 1.00 94.69 165 ASN A O 1
ATOM 1325 N N . SER A 1 166 ? -28.018 -1.905 48.704 1.00 95.62 166 SER A N 1
ATOM 1326 C CA . SER A 1 166 ? -28.449 -3.126 49.395 1.00 95.62 166 SER A CA 1
ATOM 1327 C C . SER A 1 166 ? -27.757 -3.304 50.748 1.00 95.62 166 SER A C 1
ATOM 1329 O O . SER A 1 166 ? -28.409 -3.698 51.712 1.00 95.62 166 SER A O 1
ATOM 1331 N N . LYS A 1 167 ? -26.458 -2.991 50.864 1.00 96.38 167 LYS A N 1
ATOM 1332 C CA . LYS A 1 167 ? -25.735 -3.062 52.149 1.00 96.38 167 LYS A CA 1
ATOM 1333 C C . LYS A 1 167 ? -26.274 -2.066 53.171 1.00 96.38 167 LYS A C 1
ATOM 1335 O O . LYS A 1 167 ? -26.329 -2.377 54.360 1.00 96.38 167 LYS A O 1
ATOM 1340 N N . ILE A 1 168 ? -26.636 -0.860 52.734 1.00 94.81 168 ILE A N 1
ATOM 1341 C CA . ILE A 1 168 ? -27.242 0.152 53.610 1.00 94.81 168 ILE A CA 1
ATOM 1342 C C . ILE A 1 168 ? -28.600 -0.350 54.111 1.00 94.81 168 ILE A C 1
ATOM 1344 O O . ILE A 1 168 ? -28.888 -0.262 55.307 1.00 94.81 168 ILE A O 1
ATOM 1348 N N . LEU A 1 169 ? -29.406 -0.921 53.213 1.00 94.81 169 LEU A N 1
ATOM 1349 C CA . LEU A 1 169 ? -30.720 -1.455 53.548 1.00 94.81 169 LEU A CA 1
ATOM 1350 C C . LEU A 1 169 ? -30.626 -2.634 54.530 1.00 94.81 169 LEU A C 1
ATOM 1352 O O . LEU A 1 169 ? -31.337 -2.646 55.530 1.00 94.81 169 LEU A O 1
ATOM 1356 N N . ASP A 1 170 ? -29.694 -3.563 54.309 1.00 95.50 170 ASP A N 1
ATOM 1357 C CA . ASP A 1 170 ? -29.443 -4.696 55.209 1.00 95.50 170 ASP A CA 1
ATOM 1358 C C . ASP A 1 170 ? -29.041 -4.234 56.620 1.00 95.50 170 ASP A C 1
ATOM 1360 O O . ASP A 1 170 ? -29.601 -4.685 57.622 1.00 95.50 170 ASP A O 1
ATOM 1364 N N . LYS A 1 171 ? -28.145 -3.241 56.726 1.00 95.44 171 LYS A N 1
ATOM 1365 C CA . LYS A 1 171 ? -27.786 -2.631 58.020 1.00 95.44 171 LYS A CA 1
ATOM 1366 C C . LYS A 1 171 ? -28.997 -2.008 58.722 1.00 95.44 171 LYS A C 1
ATOM 1368 O O . LYS A 1 171 ? -29.133 -2.149 59.943 1.00 95.44 171 LYS A O 1
ATOM 1373 N N . SER A 1 172 ? -29.868 -1.338 57.967 1.00 94.62 172 SER A N 1
ATOM 1374 C CA . SER A 1 172 ? -31.104 -0.748 58.492 1.00 94.62 172 SER A CA 1
ATOM 1375 C C . SER A 1 172 ? -32.045 -1.831 59.027 1.00 94.62 172 SER A C 1
ATOM 1377 O O . SER A 1 172 ? -32.423 -1.788 60.200 1.00 94.62 172 SER A O 1
ATOM 1379 N N . TYR A 1 173 ? -32.334 -2.862 58.226 1.00 94.56 173 TYR A N 1
ATOM 1380 C CA . TYR A 1 173 ? -33.195 -3.973 58.637 1.00 94.56 173 TYR A CA 1
ATOM 1381 C C . TYR A 1 173 ? -32.640 -4.730 59.836 1.00 94.56 173 TYR A C 1
ATOM 1383 O O . TYR A 1 173 ? -33.384 -5.039 60.763 1.00 94.56 173 TYR A O 1
ATOM 1391 N N . LYS A 1 174 ? -31.328 -4.967 59.887 1.00 95.94 174 LYS A N 1
ATOM 1392 C CA . LYS A 1 174 ? -30.681 -5.605 61.038 1.00 95.94 174 LYS A CA 1
ATOM 1393 C C . LYS A 1 174 ? -30.856 -4.793 62.321 1.00 95.94 174 LYS A C 1
ATOM 1395 O O . LYS A 1 174 ? -31.017 -5.368 63.397 1.00 95.94 174 LYS A O 1
ATOM 1400 N N . THR A 1 175 ? -30.833 -3.466 62.219 1.00 94.06 175 THR A N 1
ATOM 1401 C CA . THR A 1 175 ? -31.060 -2.565 63.359 1.00 94.06 175 THR A CA 1
ATOM 1402 C C . THR A 1 175 ? -32.522 -2.602 63.801 1.00 94.06 175 THR A C 1
ATOM 1404 O O . THR A 1 175 ? -32.790 -2.816 64.983 1.00 94.06 175 THR A O 1
ATOM 1407 N N . GLN A 1 176 ? -33.462 -2.500 62.857 1.00 93.75 176 GLN A N 1
ATOM 1408 C CA . GLN A 1 176 ? -34.898 -2.608 63.138 1.00 93.75 176 GLN A CA 1
ATOM 1409 C C . GLN A 1 176 ? -35.258 -3.963 63.756 1.00 93.75 176 GLN A C 1
ATOM 1411 O O . GLN A 1 176 ? -35.973 -4.021 64.752 1.00 93.75 176 GLN A O 1
ATOM 1416 N N . PHE A 1 177 ? -34.703 -5.054 63.226 1.00 95.31 177 PHE A N 1
ATOM 1417 C CA . PHE A 1 177 ? -34.918 -6.400 63.744 1.00 95.31 177 PHE A CA 1
ATOM 1418 C C . PHE A 1 177 ? -34.433 -6.538 65.190 1.00 95.31 177 PHE A C 1
ATOM 1420 O O . PHE A 1 177 ? -35.154 -7.071 66.029 1.00 95.31 177 PHE A O 1
ATOM 1427 N N . LYS A 1 178 ? -33.242 -6.014 65.517 1.00 95.19 178 LYS A N 1
ATOM 1428 C CA . LYS A 1 178 ? -32.744 -5.996 66.903 1.00 95.19 178 LYS A CA 1
ATOM 1429 C C . LYS A 1 178 ? -33.689 -5.239 67.836 1.00 95.19 178 LYS A C 1
ATOM 1431 O O . LYS A 1 178 ? -33.964 -5.725 68.930 1.00 95.19 178 LYS A O 1
ATOM 1436 N N . GLN A 1 179 ? -34.187 -4.079 67.408 1.00 94.19 179 GLN A N 1
ATOM 1437 C CA . GLN A 1 179 ? -35.108 -3.265 68.200 1.00 94.19 179 GLN A CA 1
ATOM 1438 C C . GLN A 1 179 ? -36.444 -3.981 68.431 1.00 94.19 179 GLN A C 1
ATOM 1440 O O . GLN A 1 179 ? -36.903 -4.066 69.568 1.00 94.19 179 GLN A O 1
ATOM 1445 N N . MET A 1 180 ? -37.028 -4.553 67.378 1.00 93.69 180 MET A N 1
ATOM 1446 C CA . MET A 1 180 ? -38.267 -5.325 67.464 1.00 93.69 180 MET A CA 1
ATOM 1447 C C . MET A 1 180 ? -38.097 -6.564 68.351 1.00 93.69 180 MET A C 1
ATOM 1449 O O . MET A 1 180 ? -38.943 -6.841 69.194 1.00 93.69 180 MET A O 1
ATOM 1453 N N . ASN A 1 181 ? -36.976 -7.278 68.226 1.00 94.44 181 ASN A N 1
ATOM 1454 C CA . ASN A 1 181 ? -36.680 -8.434 69.068 1.00 94.44 181 ASN A CA 1
ATOM 1455 C C . ASN A 1 181 ? -36.530 -8.043 70.549 1.00 94.44 181 ASN A C 1
ATOM 1457 O O . ASN A 1 181 ? -37.007 -8.752 71.431 1.00 94.44 181 ASN A O 1
ATOM 1461 N N . MET A 1 182 ? -35.918 -6.891 70.835 1.00 94.25 182 MET A N 1
ATOM 1462 C CA . MET A 1 182 ? -35.831 -6.357 72.195 1.00 94.25 182 MET A CA 1
ATOM 1463 C C . MET A 1 182 ? -37.216 -5.991 72.752 1.00 94.25 182 MET A C 1
ATOM 1465 O O . MET A 1 182 ? -37.522 -6.346 73.887 1.00 94.25 182 MET A O 1
ATOM 1469 N N . GLN A 1 183 ? -38.071 -5.335 71.960 1.00 91.75 183 GLN A N 1
ATOM 1470 C CA . GLN A 1 183 ? -39.454 -5.032 72.358 1.00 91.75 183 GLN A CA 1
ATOM 1471 C C . GLN A 1 183 ? -40.263 -6.307 72.616 1.00 91.75 183 GLN A C 1
ATOM 1473 O O . GLN A 1 183 ? -40.962 -6.401 73.623 1.00 91.75 183 GLN A O 1
ATOM 1478 N N . TYR A 1 184 ? -40.114 -7.315 71.757 1.00 92.50 184 TYR A N 1
ATOM 1479 C CA . TYR A 1 184 ? -40.741 -8.620 71.934 1.00 92.50 184 TYR A CA 1
ATOM 1480 C C . TYR A 1 184 ? -40.304 -9.287 73.247 1.00 92.50 184 TYR A C 1
ATOM 1482 O O . TYR A 1 184 ? -41.140 -9.748 74.021 1.00 92.50 184 TYR A O 1
ATOM 1490 N N . GLN A 1 185 ? -39.002 -9.282 73.554 1.00 92.38 185 GLN A N 1
ATOM 1491 C CA . GLN A 1 185 ? -38.489 -9.806 74.824 1.00 92.38 185 GLN A CA 1
ATOM 1492 C C . GLN A 1 185 ? -39.033 -9.037 76.036 1.00 92.38 185 GLN A C 1
ATOM 1494 O O . GLN A 1 185 ? -39.398 -9.651 77.037 1.00 92.38 185 GLN A O 1
ATOM 1499 N N . GLN A 1 186 ? -39.131 -7.707 75.951 1.00 90.06 186 GLN A N 1
ATOM 1500 C CA . GLN A 1 186 ? -39.719 -6.886 77.014 1.00 90.06 186 GLN A CA 1
ATOM 1501 C C . GLN A 1 186 ? -41.195 -7.228 77.249 1.00 90.06 186 GLN A C 1
ATOM 1503 O O . GLN A 1 186 ? -41.609 -7.368 78.400 1.00 90.06 186 GLN A O 1
ATOM 1508 N N . GLN A 1 187 ? -41.971 -7.418 76.179 1.00 88.81 187 GLN A N 1
ATOM 1509 C CA . GLN A 1 187 ? -43.370 -7.838 76.273 1.00 88.81 187 GLN A CA 1
ATOM 1510 C C . GLN A 1 187 ? -43.507 -9.238 76.878 1.00 88.81 187 GLN A C 1
ATOM 1512 O O . GLN A 1 187 ? -44.343 -9.435 77.751 1.00 88.81 187 GLN A O 1
ATOM 1517 N N . GLN A 1 188 ? -42.655 -10.191 76.495 1.00 90.62 188 GLN A N 1
ATOM 1518 C CA . GLN A 1 188 ? -42.646 -11.536 77.084 1.00 90.62 188 GLN A CA 1
ATOM 1519 C C . GLN A 1 188 ? -42.376 -11.507 7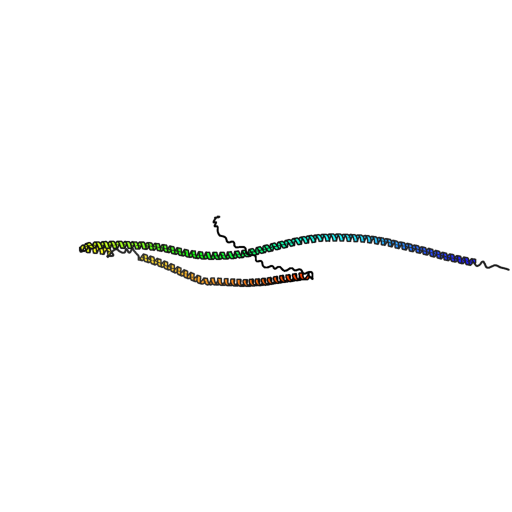8.596 1.00 90.62 188 GLN A C 1
ATOM 1521 O O . GLN A 1 188 ? -43.058 -12.180 79.367 1.00 90.62 188 GLN A O 1
ATOM 1526 N N . ILE A 1 189 ? -41.420 -10.684 79.043 1.00 89.50 189 ILE A N 1
ATOM 1527 C CA . ILE A 1 189 ? -41.148 -10.488 80.476 1.00 89.50 189 ILE A CA 1
ATOM 1528 C C . ILE A 1 189 ? -42.361 -9.864 81.178 1.00 89.50 189 ILE A C 1
ATOM 1530 O O . ILE A 1 189 ? -42.706 -10.278 82.283 1.00 89.50 189 ILE A O 1
ATOM 1534 N N . PHE A 1 190 ? -42.999 -8.872 80.554 1.00 88.12 190 PHE A N 1
ATOM 1535 C CA . PHE A 1 190 ? -44.189 -8.218 81.096 1.00 88.12 190 PHE A CA 1
ATOM 1536 C C . PHE A 1 190 ? -45.362 -9.193 81.248 1.00 88.12 190 PHE A C 1
ATOM 1538 O O . PHE A 1 190 ? -45.953 -9.252 82.323 1.00 88.12 190 PHE A O 1
ATOM 1545 N N . ILE A 1 191 ? -45.646 -9.996 80.216 1.00 87.94 191 ILE A N 1
ATOM 1546 C CA . ILE A 1 191 ? -46.696 -11.023 80.239 1.00 87.94 191 ILE A CA 1
ATOM 1547 C C . ILE A 1 191 ? -46.421 -12.032 81.356 1.00 87.94 191 ILE A C 1
ATOM 1549 O O . ILE A 1 191 ? -47.293 -12.250 82.190 1.00 87.94 191 ILE A O 1
ATOM 1553 N N . ARG A 1 192 ? -45.196 -12.571 81.448 1.00 90.75 192 ARG A N 1
ATOM 1554 C CA . ARG A 1 192 ? -44.841 -13.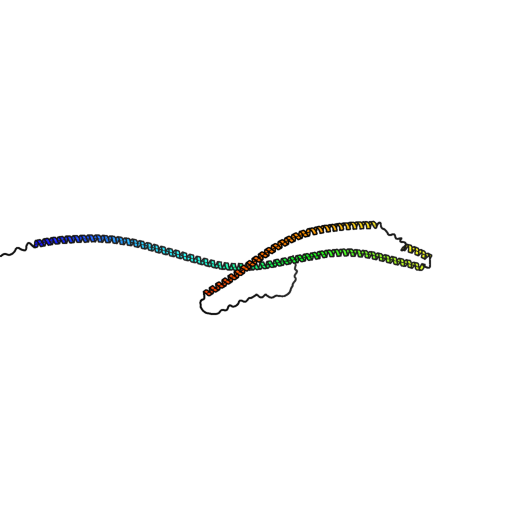528 82.509 1.00 90.75 192 ARG A CA 1
ATOM 1555 C C . ARG A 1 192 ? -45.049 -12.939 83.910 1.00 90.75 192 ARG A C 1
ATOM 1557 O O . ARG A 1 192 ? -45.614 -13.601 84.772 1.00 90.75 192 ARG A O 1
ATOM 1564 N N . ARG A 1 193 ? -44.627 -11.691 84.145 1.00 88.81 193 ARG A N 1
ATOM 1565 C CA . ARG A 1 193 ? -44.838 -11.009 85.438 1.00 88.81 193 ARG A CA 1
ATOM 1566 C C . ARG A 1 193 ? -46.318 -10.812 85.753 1.00 88.81 193 ARG A C 1
ATOM 1568 O O . ARG A 1 193 ? -46.722 -10.997 86.896 1.00 88.81 193 ARG A O 1
ATOM 1575 N N . PHE A 1 194 ? -47.116 -10.454 84.750 1.00 87.69 194 PHE A N 1
ATOM 1576 C CA . PHE A 1 194 ? -48.560 -10.315 84.903 1.00 87.69 194 PHE A CA 1
ATOM 1577 C C . PHE A 1 194 ? -49.224 -11.653 85.257 1.00 87.69 194 PHE A C 1
ATOM 1579 O O . PHE A 1 194 ? -50.049 -11.702 86.167 1.00 87.69 194 PHE A O 1
ATOM 1586 N N . GLU A 1 195 ? -48.829 -12.744 84.597 1.00 89.44 195 GLU A N 1
ATOM 1587 C CA . GLU A 1 195 ? -49.294 -14.101 84.907 1.00 89.44 195 GLU A CA 1
ATOM 1588 C C . GLU A 1 195 ? -48.914 -14.528 86.333 1.00 89.44 195 GLU A C 1
ATOM 1590 O O . GLU A 1 195 ? -49.759 -15.044 87.062 1.00 89.44 195 GLU A O 1
ATOM 1595 N N . GLU A 1 196 ? -47.678 -14.269 86.771 1.00 89.25 196 GLU A N 1
ATOM 1596 C CA . GLU A 1 196 ? -47.223 -14.530 88.145 1.00 89.25 196 GLU A CA 1
ATOM 1597 C C . GLU A 1 196 ? -48.026 -13.718 89.180 1.00 89.25 196 GLU A C 1
ATOM 1599 O O . GLU A 1 196 ? -48.476 -14.257 90.199 1.00 89.25 196 GLU A O 1
ATOM 1604 N N . ASP A 1 197 ? -48.257 -12.430 88.908 1.00 86.44 197 ASP A N 1
ATOM 1605 C CA . ASP A 1 197 ? -49.077 -11.554 89.746 1.00 86.44 197 ASP A CA 1
ATOM 1606 C C . ASP A 1 197 ? -50.535 -12.049 89.817 1.00 86.44 197 ASP A C 1
ATOM 1608 O O . ASP A 1 197 ? -51.104 -12.091 90.911 1.00 86.44 197 ASP A O 1
ATOM 1612 N N . LEU A 1 198 ? -51.129 -12.493 88.703 1.00 86.62 198 LEU A N 1
ATOM 1613 C CA . LEU A 1 198 ? -52.462 -13.111 88.681 1.00 86.62 198 LEU A CA 1
ATOM 1614 C C . LEU A 1 198 ? -52.499 -14.422 89.472 1.00 86.62 198 LEU A C 1
ATOM 1616 O O . LEU A 1 198 ? -53.407 -14.635 90.278 1.00 86.62 198 LEU A O 1
ATOM 1620 N N . GLN A 1 199 ? -51.497 -15.283 89.297 1.00 88.75 199 GLN A N 1
ATOM 1621 C CA . GLN A 1 199 ? -51.407 -16.555 90.009 1.00 88.75 199 GLN A CA 1
ATOM 1622 C C . GLN A 1 199 ? -51.313 -16.337 91.524 1.00 88.75 199 GLN A C 1
ATOM 1624 O O . GLN A 1 199 ? -51.887 -17.096 92.306 1.00 88.75 199 GLN A O 1
ATOM 1629 N N . SER A 1 200 ? -50.668 -15.251 91.957 1.00 86.62 200 SER A N 1
ATOM 1630 C CA . SER A 1 200 ? -50.594 -14.867 93.370 1.00 86.62 200 SER A CA 1
ATOM 1631 C C . SER A 1 200 ? -51.945 -14.466 93.987 1.00 86.62 200 SER A C 1
ATOM 1633 O O . SER A 1 200 ? -52.074 -14.446 95.212 1.00 86.62 200 SER A O 1
ATOM 1635 N N . CYS A 1 201 ? -52.961 -14.160 93.172 1.00 84.12 201 CYS A N 1
ATOM 1636 C CA . CYS A 1 201 ? -54.322 -13.886 93.636 1.00 84.12 201 CYS A CA 1
ATOM 1637 C C . CYS A 1 201 ? -55.124 -15.166 93.909 1.00 84.12 201 CYS A C 1
ATOM 1639 O O . CYS A 1 201 ? -56.050 -15.131 94.719 1.00 84.12 201 CYS A O 1
ATOM 1641 N N . VAL A 1 202 ? -54.766 -16.295 93.285 1.00 86.50 202 VAL A N 1
ATOM 1642 C CA . VAL A 1 202 ? -55.497 -17.571 93.405 1.00 86.50 202 VAL A CA 1
ATOM 1643 C C . VAL A 1 202 ? -55.640 -18.040 94.867 1.00 86.50 202 VAL A C 1
ATOM 1645 O O . VAL A 1 202 ? -56.758 -18.361 95.273 1.00 86.50 202 VAL A O 1
ATOM 1648 N N . PRO A 1 203 ? -54.597 -18.005 95.723 1.00 85.62 203 PRO A N 1
ATOM 1649 C CA . PRO A 1 203 ? -54.722 -18.391 97.133 1.00 85.62 203 PRO A CA 1
ATOM 1650 C C . PRO A 1 203 ? -55.580 -17.432 97.974 1.00 85.62 203 PRO A C 1
ATOM 1652 O O . PRO A 1 203 ? -56.029 -17.792 99.060 1.00 85.62 203 PRO A O 1
ATOM 1655 N N . LEU A 1 204 ? -55.798 -16.201 97.497 1.00 85.00 204 LEU A N 1
ATOM 1656 C CA . LEU A 1 204 ? -56.537 -15.152 98.204 1.00 85.00 204 LEU A CA 1
ATOM 1657 C C . LEU A 1 204 ? -58.033 -15.149 97.868 1.00 85.00 204 LEU A C 1
ATOM 1659 O O . LEU A 1 204 ? -58.773 -14.341 98.424 1.00 85.00 204 LEU A O 1
ATOM 1663 N N . ILE A 1 205 ? -58.504 -16.056 97.003 1.00 80.31 205 ILE A N 1
ATOM 1664 C CA . ILE A 1 205 ? -59.913 -16.140 96.579 1.00 80.31 205 ILE A CA 1
ATOM 1665 C C . ILE A 1 205 ? -60.870 -16.270 97.775 1.00 80.31 205 ILE A C 1
ATOM 1667 O O . ILE A 1 205 ? -61.961 -15.703 97.766 1.00 80.31 205 ILE A O 1
ATOM 1671 N N . THR A 1 206 ? -60.450 -16.950 98.843 1.00 80.31 206 THR A N 1
ATOM 1672 C CA . THR A 1 206 ? -61.243 -17.123 100.071 1.00 80.31 206 THR A CA 1
ATOM 1673 C C . THR A 1 206 ? -61.159 -15.929 101.035 1.00 80.31 206 THR A C 1
ATOM 1675 O O . THR A 1 206 ? -61.895 -15.883 102.020 1.00 80.31 206 THR A O 1
ATOM 1678 N N . LYS A 1 207 ? -60.309 -14.927 100.756 1.00 84.44 207 LYS A N 1
ATOM 1679 C CA . LYS A 1 207 ? -60.036 -13.760 101.612 1.00 84.44 207 LYS A CA 1
ATOM 1680 C C . LYS A 1 207 ? -60.394 -12.441 100.917 1.00 84.44 207 LYS A C 1
ATOM 1682 O O . LYS A 1 207 ? -59.536 -11.722 100.405 1.00 84.44 207 LYS A O 1
ATOM 1687 N N . SER A 1 208 ? -61.677 -12.076 100.940 1.00 80.50 208 SER A N 1
ATOM 1688 C CA . SER A 1 208 ? -62.209 -11.013 100.065 1.00 80.50 208 SER A CA 1
ATOM 1689 C C . SER A 1 208 ? -61.586 -9.616 100.250 1.00 80.50 208 SER A C 1
ATOM 1691 O O . SER A 1 208 ? -61.483 -8.871 99.276 1.00 80.50 208 SER A O 1
ATOM 1693 N N . LYS A 1 209 ? -61.139 -9.250 101.462 1.00 81.44 209 LYS A N 1
ATOM 1694 C CA . LYS A 1 209 ? -60.476 -7.954 101.716 1.00 81.44 209 LYS A CA 1
ATOM 1695 C C . LYS A 1 209 ? -59.060 -7.901 101.132 1.00 81.44 209 LYS A C 1
ATOM 1697 O O . LYS A 1 209 ? -58.727 -6.935 100.453 1.00 81.44 209 LYS A O 1
ATOM 1702 N N . GLU A 1 210 ? -58.263 -8.949 101.348 1.00 82.81 210 GLU A N 1
ATOM 1703 C CA . GLU A 1 210 ? -56.898 -9.071 100.805 1.00 82.81 210 GLU A CA 1
ATOM 1704 C C . GLU A 1 210 ? -56.926 -9.172 99.272 1.00 82.81 210 GLU A C 1
ATOM 1706 O O . GLU A 1 210 ? -56.132 -8.526 98.589 1.00 82.81 210 GLU A O 1
ATOM 1711 N N . LEU A 1 211 ? -57.901 -9.908 98.726 1.00 82.75 211 LEU A N 1
ATOM 1712 C CA . LEU A 1 211 ? -58.110 -10.031 97.285 1.00 82.75 211 LEU A CA 1
ATOM 1713 C C . LEU A 1 211 ? -58.455 -8.689 96.628 1.00 82.75 211 LEU A C 1
ATOM 1715 O O . LEU A 1 211 ? -57.873 -8.354 95.600 1.00 82.75 211 LEU A O 1
ATOM 1719 N N . ARG A 1 212 ? -59.371 -7.902 97.217 1.00 82.25 212 ARG A N 1
ATOM 1720 C CA . ARG A 1 212 ? -59.722 -6.569 96.693 1.00 82.25 212 ARG A CA 1
ATOM 1721 C C . ARG A 1 212 ? -58.516 -5.639 96.653 1.00 82.25 212 ARG A C 1
ATOM 1723 O O . ARG A 1 212 ? -58.333 -4.963 95.647 1.00 82.25 212 ARG A O 1
ATOM 1730 N N . GLN A 1 213 ? -57.696 -5.632 97.704 1.00 82.00 213 GLN A N 1
ATOM 1731 C CA . GLN A 1 213 ? -56.491 -4.804 97.736 1.00 82.00 213 GLN A CA 1
ATOM 1732 C C . GLN A 1 213 ? -55.499 -5.223 96.644 1.00 82.00 213 GLN A C 1
ATOM 1734 O O . GLN A 1 213 ? -55.081 -4.391 95.846 1.00 82.00 213 GLN A O 1
ATOM 1739 N N . LYS A 1 214 ? -55.220 -6.527 96.516 1.00 83.56 214 LYS A N 1
ATOM 1740 C CA . LYS A 1 214 ? -54.377 -7.072 95.438 1.00 83.56 214 LYS A CA 1
ATOM 1741 C C . LYS A 1 214 ? -54.894 -6.723 94.041 1.00 83.56 214 LYS A C 1
ATOM 1743 O O . LYS A 1 214 ? -54.095 -6.450 93.152 1.00 83.56 214 LYS A O 1
ATOM 1748 N N . PHE A 1 215 ? -56.211 -6.716 93.842 1.00 83.31 215 PHE A N 1
ATOM 1749 C CA . PHE A 1 215 ? -56.824 -6.370 92.559 1.00 83.31 215 PHE A CA 1
ATOM 1750 C C . PHE A 1 215 ? -56.683 -4.878 92.228 1.00 83.31 215 PHE A C 1
ATOM 1752 O O . PHE A 1 215 ? -56.418 -4.531 91.079 1.00 83.31 215 PHE A O 1
ATOM 1759 N N . ILE A 1 216 ? -56.810 -3.998 93.229 1.00 81.50 216 ILE A N 1
ATOM 1760 C CA . ILE A 1 216 ? -56.529 -2.561 93.088 1.00 81.50 216 ILE A CA 1
ATOM 1761 C C . ILE A 1 216 ? -55.054 -2.351 92.715 1.00 81.50 216 ILE A C 1
ATOM 1763 O O . ILE A 1 216 ? -54.764 -1.618 91.772 1.00 81.50 216 ILE A O 1
ATOM 1767 N N . ASP A 1 217 ? -54.134 -3.061 93.372 1.00 82.50 217 ASP A N 1
ATOM 1768 C CA . ASP A 1 217 ? -52.696 -2.958 93.100 1.00 82.50 217 ASP A CA 1
ATOM 1769 C C . ASP A 1 217 ? -52.307 -3.510 91.712 1.00 82.50 217 ASP A C 1
ATOM 1771 O O . ASP A 1 217 ? -51.382 -2.995 91.083 1.00 82.50 217 ASP A O 1
ATOM 1775 N N . LEU A 1 218 ? -52.974 -4.567 91.222 1.00 84.06 218 LEU A N 1
ATOM 1776 C CA . LEU A 1 218 ? -52.793 -5.068 89.850 1.00 84.06 218 LEU A CA 1
ATOM 1777 C C . LEU A 1 218 ? -53.365 -4.089 88.824 1.00 84.06 218 LEU A C 1
ATOM 1779 O O . LEU A 1 218 ? -52.704 -3.792 87.831 1.00 84.06 218 LEU A O 1
ATOM 1783 N N . LYS A 1 219 ? -54.571 -3.561 89.068 1.00 81.88 219 LYS A N 1
ATOM 1784 C CA . LYS A 1 219 ? -55.189 -2.559 88.197 1.00 81.88 219 LYS A CA 1
ATOM 1785 C C . LYS A 1 219 ? -54.281 -1.336 88.058 1.00 81.88 219 LYS A C 1
ATOM 1787 O O . LYS A 1 219 ? -53.987 -0.938 86.939 1.00 81.88 219 LYS A O 1
ATOM 1792 N N . SER A 1 220 ? -53.744 -0.831 89.166 1.00 81.12 220 SER A N 1
ATOM 1793 C CA . SER A 1 220 ? -52.816 0.303 89.153 1.00 81.12 220 SER A CA 1
ATOM 1794 C C . SER A 1 220 ? -51.501 0.013 88.410 1.00 81.12 220 SER A C 1
ATOM 1796 O O . SER A 1 220 ? -50.938 0.909 87.790 1.00 81.12 220 SER A O 1
ATOM 1798 N N . ARG A 1 221 ? -51.004 -1.233 88.440 1.00 80.44 221 ARG A N 1
ATOM 1799 C CA . ARG A 1 221 ? -49.741 -1.621 87.783 1.00 80.44 221 ARG A CA 1
ATOM 1800 C C . ARG A 1 221 ? -49.854 -1.896 86.283 1.00 80.44 221 ARG A C 1
ATOM 1802 O O . ARG A 1 221 ? -48.863 -1.708 85.578 1.00 80.44 221 ARG A O 1
ATOM 1809 N N . TYR A 1 222 ? -51.001 -2.390 85.820 1.00 79.50 222 TYR A N 1
ATOM 1810 C CA . TYR A 1 222 ? -51.148 -2.951 84.470 1.00 79.50 222 TYR A CA 1
ATOM 1811 C C . TYR A 1 222 ? -52.252 -2.303 83.623 1.00 79.50 222 TYR A C 1
ATOM 1813 O O . TYR A 1 222 ? -52.226 -2.466 82.407 1.00 79.50 222 TYR A O 1
ATOM 1821 N N . LEU A 1 223 ? -53.227 -1.626 84.239 1.00 73.50 223 LEU A N 1
ATOM 1822 C CA . LEU A 1 223 ? -54.418 -1.092 83.560 1.00 73.50 223 LEU A CA 1
ATOM 1823 C C . LEU A 1 223 ? -54.596 0.417 83.730 1.00 73.50 223 LEU A C 1
ATOM 1825 O O . LEU A 1 223 ? -55.153 1.059 82.845 1.00 73.50 223 LEU A O 1
ATOM 1829 N N . ASP A 1 224 ? -54.145 0.990 84.844 1.00 66.94 224 ASP A N 1
ATOM 1830 C CA . ASP A 1 224 ? -54.024 2.436 84.945 1.00 66.94 224 ASP A CA 1
ATOM 1831 C C . ASP A 1 224 ? -52.743 2.818 84.189 1.00 66.94 224 ASP A C 1
ATOM 1833 O O . ASP A 1 224 ? -51.637 2.504 84.630 1.00 66.94 224 ASP A O 1
ATOM 1837 N N . ASP A 1 225 ? -52.899 3.455 83.024 1.00 53.16 225 ASP A N 1
ATOM 1838 C CA . ASP A 1 225 ? -51.835 3.993 82.159 1.00 53.16 225 ASP A CA 1
ATOM 1839 C C . ASP A 1 225 ? -51.056 5.140 82.850 1.00 53.16 225 ASP A C 1
ATOM 1841 O O . ASP A 1 225 ? -50.968 6.273 82.383 1.00 53.16 225 ASP A O 1
ATOM 1845 N N . GLY A 1 226 ? -50.477 4.853 84.015 1.00 53.41 226 GLY A N 1
ATOM 1846 C CA . GLY A 1 226 ? -49.680 5.755 84.841 1.00 53.41 226 GLY A CA 1
ATOM 1847 C C . GLY A 1 226 ? -48.195 5.769 84.483 1.00 53.41 226 GLY A C 1
ATOM 1848 O O . GLY A 1 226 ? -47.388 6.309 85.238 1.00 53.41 226 GLY A O 1
ATOM 1849 N N . LYS A 1 227 ? -47.797 5.190 83.343 1.00 49.03 227 LYS A N 1
ATOM 1850 C CA . LYS A 1 227 ? -46.519 5.526 82.712 1.00 49.03 227 LYS A CA 1
ATOM 1851 C C . LYS A 1 227 ? -46.796 6.533 81.621 1.00 49.03 227 LYS A C 1
ATOM 1853 O O . LYS A 1 227 ? -47.143 6.172 80.501 1.00 49.03 227 LYS A O 1
ATOM 1858 N N . GLY A 1 228 ? -46.602 7.795 81.996 1.00 45.25 228 GLY A N 1
ATOM 1859 C CA . GLY A 1 228 ? -46.462 8.890 81.063 1.00 45.25 228 GLY A CA 1
ATOM 1860 C C . GLY A 1 228 ? -45.632 8.433 79.875 1.00 45.25 228 GLY A C 1
ATOM 1861 O O . GLY A 1 228 ? -44.482 8.008 80.016 1.00 45.25 228 GLY A O 1
ATOM 1862 N N . VAL A 1 229 ? -46.250 8.527 78.701 1.00 36.53 229 VAL A N 1
ATOM 1863 C CA . VAL A 1 229 ? -45.523 8.818 77.481 1.00 36.53 229 VAL A CA 1
ATOM 1864 C C . VAL A 1 229 ? -44.588 9.952 77.878 1.00 36.53 229 VAL A C 1
ATOM 1866 O O . VAL A 1 229 ? -45.033 11.066 78.153 1.00 36.53 229 VAL A O 1
ATOM 1869 N N . LEU A 1 230 ? -43.296 9.653 78.004 1.00 41.53 230 LEU A N 1
ATOM 1870 C CA . LEU A 1 230 ? -42.277 10.668 77.828 1.00 41.53 230 LEU A CA 1
ATOM 1871 C C . LEU A 1 230 ? -42.465 11.123 76.382 1.00 41.53 230 LEU A C 1
ATOM 1873 O O . LEU A 1 230 ? -41.793 10.650 75.471 1.00 41.53 230 LEU A O 1
ATOM 1877 N N . CYS A 1 231 ? -43.436 12.011 76.175 1.00 39.81 231 CYS A N 1
ATOM 1878 C CA . CYS A 1 231 ? -43.349 13.023 75.155 1.00 39.81 231 CYS A CA 1
ATOM 1879 C C . CYS A 1 231 ? -42.134 13.825 75.589 1.00 39.81 231 CYS A C 1
ATOM 1881 O O . CYS A 1 231 ? -42.244 14.791 76.339 1.00 39.81 231 CYS A O 1
ATOM 1883 N N . SER A 1 232 ? -40.954 13.347 75.192 1.00 41.38 232 SER A N 1
ATOM 1884 C CA . SER A 1 232 ? -39.822 14.231 75.048 1.00 41.38 232 SER A CA 1
ATOM 1885 C C . SER A 1 232 ? -40.333 15.411 74.236 1.00 41.38 232 SER A C 1
ATOM 1887 O O . SER A 1 232 ? -40.900 15.227 73.156 1.00 41.38 232 SER A O 1
ATOM 1889 N N . GLU A 1 233 ? -40.177 16.607 74.773 1.00 45.34 233 GLU A N 1
ATOM 1890 C CA . GLU A 1 233 ? -40.114 17.821 73.976 1.00 45.34 233 GLU A CA 1
ATOM 1891 C C . GLU A 1 233 ? -39.239 17.509 72.737 1.00 45.34 233 GLU A C 1
ATOM 1893 O O . GLU A 1 233 ? -38.071 17.180 72.884 1.00 45.34 233 GLU A O 1
ATOM 1898 N N . THR A 1 234 ? -39.692 17.458 71.488 1.00 57.44 234 THR A N 1
ATOM 1899 C CA . THR A 1 234 ? -41.010 17.634 70.876 1.00 57.44 234 THR A CA 1
ATOM 1900 C C . THR A 1 234 ? -41.006 16.787 69.583 1.00 57.44 234 THR A C 1
ATOM 1902 O O . THR A 1 234 ? -40.240 17.087 68.664 1.00 57.44 234 THR A O 1
ATOM 1905 N N . PRO A 1 235 ? -41.818 15.720 69.444 1.00 58.09 235 PRO A N 1
ATOM 1906 C CA . PRO A 1 235 ? -41.857 14.935 68.204 1.00 58.09 235 PRO A CA 1
ATOM 1907 C C . PRO A 1 235 ? -42.299 15.785 67.004 1.00 58.09 235 PRO A C 1
ATOM 1909 O O . PRO A 1 235 ? -41.885 15.529 65.878 1.00 58.09 235 PRO A O 1
ATOM 1912 N N . GLU A 1 236 ? -43.082 16.840 67.243 1.00 64.38 236 GLU A N 1
ATOM 1913 C CA . GLU A 1 236 ? -43.455 17.824 66.224 1.00 64.38 236 GLU A CA 1
ATOM 1914 C C . GLU A 1 236 ? -42.251 18.544 65.615 1.00 64.38 236 GLU A C 1
ATOM 1916 O O . GLU A 1 236 ? -42.192 18.626 64.394 1.00 64.38 236 GLU A O 1
ATOM 1921 N N . GLN A 1 237 ? -41.251 18.976 66.395 1.00 70.00 237 GLN A N 1
ATOM 1922 C CA . GLN A 1 237 ? -40.072 19.648 65.827 1.00 70.00 237 GLN A CA 1
ATOM 1923 C C . GLN A 1 237 ? -39.196 18.683 65.016 1.00 70.00 237 GLN A C 1
ATOM 1925 O O . GLN A 1 237 ? -38.641 19.072 63.988 1.00 70.00 237 GLN A O 1
ATOM 1930 N N . GLU A 1 238 ? -39.095 17.412 65.424 1.00 70.81 238 GLU A N 1
ATOM 1931 C CA . GLU A 1 238 ? -38.416 16.383 64.624 1.00 70.81 238 GLU A CA 1
ATOM 1932 C C . GLU A 1 238 ? -39.159 16.095 63.313 1.00 70.81 238 GLU A C 1
ATOM 1934 O O . GLU A 1 238 ? -38.529 15.993 62.254 1.00 70.81 238 GLU A O 1
ATOM 1939 N N . TYR A 1 239 ? -40.490 15.984 63.355 1.00 78.12 239 TYR A N 1
ATOM 1940 C CA . TYR A 1 239 ? -41.293 15.799 62.149 1.00 78.12 239 TYR A CA 1
ATOM 1941 C C . TYR A 1 239 ? -41.251 17.031 61.245 1.00 78.12 239 TYR A C 1
ATOM 1943 O O . TYR A 1 239 ? -41.106 16.870 60.037 1.00 78.12 239 TYR A O 1
ATOM 1951 N N . GLU A 1 240 ? -41.277 18.240 61.794 1.00 80.31 240 GLU A N 1
ATOM 1952 C CA . GLU A 1 240 ? -41.189 19.496 61.048 1.00 80.31 240 GLU A CA 1
ATOM 1953 C C . GLU A 1 240 ? -39.807 19.674 60.399 1.00 80.31 240 GLU A C 1
ATOM 1955 O O . GLU A 1 240 ? -39.710 19.984 59.208 1.00 80.31 240 GLU A O 1
ATOM 1960 N N . ALA A 1 241 ? -38.723 19.343 61.110 1.00 80.88 241 ALA A N 1
ATOM 1961 C CA . ALA A 1 241 ? -37.376 19.309 60.541 1.00 80.88 241 ALA A CA 1
ATOM 1962 C C . ALA A 1 241 ? -37.253 18.264 59.418 1.00 80.88 241 ALA A C 1
ATOM 1964 O O . ALA A 1 241 ? -36.626 18.515 58.382 1.00 80.88 241 ALA A O 1
ATOM 1965 N N . LYS A 1 242 ? -37.879 17.093 59.588 1.00 85.81 242 LYS A N 1
ATOM 1966 C CA . LYS A 1 242 ? -37.880 16.021 58.585 1.00 85.81 242 LYS A CA 1
ATOM 1967 C C . LYS A 1 242 ? -38.721 16.376 57.361 1.00 85.81 242 LYS A C 1
ATOM 1969 O O . LYS A 1 242 ? -38.287 16.096 56.244 1.00 85.81 242 LYS A O 1
ATOM 1974 N N . ILE A 1 243 ? -39.869 17.021 57.552 1.00 84.56 243 ILE A N 1
ATOM 1975 C CA . ILE A 1 243 ? -40.708 17.561 56.478 1.00 84.56 243 ILE A CA 1
ATOM 1976 C C . ILE A 1 243 ? -39.923 18.631 55.714 1.00 84.56 243 ILE A C 1
ATOM 1978 O O . ILE A 1 243 ? -39.742 18.480 54.510 1.00 84.56 243 ILE A O 1
ATOM 1982 N N . SER A 1 244 ? -39.321 19.607 56.400 1.00 90.38 244 SER A N 1
ATOM 1983 C CA . SER A 1 244 ? -38.514 20.659 55.763 1.00 90.38 244 SER A CA 1
ATOM 1984 C C . SER A 1 244 ? -37.324 20.098 54.969 1.00 90.38 244 SER A C 1
ATOM 1986 O O . SER A 1 244 ? -37.012 20.552 53.863 1.00 90.38 244 SER A O 1
ATOM 1988 N N . PHE A 1 245 ? -36.656 19.063 55.490 1.00 90.06 245 PHE A N 1
ATOM 1989 C CA . PHE A 1 245 ? -35.592 18.368 54.764 1.00 90.06 245 PHE A CA 1
ATOM 1990 C C . PHE A 1 245 ? -36.113 17.656 53.506 1.00 90.06 245 PHE A C 1
ATOM 1992 O O . PHE A 1 245 ? -35.492 17.737 52.440 1.00 90.06 245 PHE A O 1
ATOM 1999 N N . LEU A 1 246 ? -37.250 16.963 53.610 1.00 90.62 246 LEU A N 1
ATOM 2000 C CA . LEU A 1 246 ? -37.870 16.264 52.486 1.00 90.62 246 LEU A CA 1
ATOM 2001 C C . LEU A 1 246 ? -38.378 17.238 51.419 1.00 90.62 246 LEU A C 1
ATOM 2003 O O . LEU A 1 246 ? -38.185 16.966 50.236 1.00 90.62 246 LEU A O 1
ATOM 2007 N N . GLU A 1 247 ? -38.928 18.386 51.806 1.00 92.44 247 GLU A N 1
ATOM 2008 C CA . GLU A 1 247 ? -39.344 19.454 50.894 1.00 92.44 247 GLU A CA 1
ATOM 2009 C C . GLU A 1 247 ? -38.155 20.025 50.118 1.00 92.44 247 GLU A C 1
ATOM 2011 O O . GLU A 1 247 ? -38.194 20.080 48.888 1.00 92.44 247 GLU A O 1
ATOM 2016 N N . LYS A 1 248 ? -37.042 20.337 50.798 1.00 92.50 248 LYS A N 1
ATOM 2017 C CA . LYS A 1 248 ? -35.801 20.782 50.132 1.00 92.50 248 LYS A CA 1
ATOM 2018 C C . LYS A 1 248 ? -35.263 19.731 49.162 1.00 92.50 248 LYS A C 1
ATOM 2020 O O . LYS A 1 248 ? -34.794 20.058 48.067 1.00 92.50 248 LYS A O 1
ATOM 2025 N N . LYS A 1 249 ? -35.337 18.450 49.536 1.00 93.00 249 LYS A N 1
ATOM 2026 C CA . LYS A 1 249 ? -34.923 17.338 48.670 1.00 93.00 249 LYS A CA 1
ATOM 2027 C C . LYS A 1 249 ? -35.845 17.196 47.455 1.00 93.00 249 LYS A C 1
ATOM 2029 O O . LYS A 1 249 ? -35.353 16.988 46.344 1.00 93.00 249 LYS A O 1
ATOM 2034 N N . LEU A 1 250 ? -37.154 17.345 47.643 1.00 93.12 250 LEU A N 1
ATOM 2035 C CA . LEU A 1 250 ? -38.154 17.316 46.576 1.00 93.12 250 LEU A CA 1
ATOM 2036 C C . LEU A 1 250 ? -37.962 18.487 45.603 1.00 93.12 250 LEU A C 1
ATOM 2038 O O . LEU A 1 250 ? -38.008 18.300 44.385 1.00 93.12 250 LEU A O 1
ATOM 2042 N N . GLU A 1 251 ? -37.685 19.681 46.122 1.00 94.06 251 GLU A N 1
ATOM 2043 C CA . GLU A 1 251 ? -37.427 20.867 45.313 1.00 94.06 251 GLU A CA 1
ATOM 2044 C C . GLU A 1 251 ? -36.155 20.698 44.468 1.00 94.06 251 GLU A C 1
ATOM 2046 O O . GLU A 1 251 ? -36.172 20.944 43.259 1.00 94.06 251 GLU A O 1
ATOM 2051 N N . SER A 1 252 ? -35.076 20.186 45.068 1.00 92.00 252 SER A N 1
ATOM 2052 C CA . SER A 1 252 ? -33.839 19.848 44.354 1.00 92.00 252 SER A CA 1
ATOM 2053 C C . SER A 1 252 ? -34.085 18.843 43.221 1.00 92.00 252 SER A C 1
ATOM 2055 O O . SER A 1 252 ? -33.705 19.090 42.073 1.00 92.00 252 SER A O 1
ATOM 2057 N N . LEU A 1 253 ? -34.809 17.752 43.495 1.00 92.19 253 LEU A N 1
ATOM 2058 C CA . LEU A 1 253 ? -35.173 16.758 42.477 1.00 92.19 253 LEU A CA 1
ATOM 2059 C C . LEU A 1 253 ? -36.024 17.361 41.353 1.00 92.19 253 LEU A C 1
ATOM 2061 O O . LEU A 1 253 ? -35.826 17.037 40.180 1.00 92.19 253 LEU A O 1
ATOM 2065 N N . THR A 1 254 ? -36.938 18.270 41.687 1.00 93.44 254 THR A N 1
ATOM 2066 C CA . THR A 1 254 ? -37.790 18.948 40.704 1.00 93.44 254 THR A CA 1
ATOM 2067 C C . THR A 1 254 ? -36.965 19.851 39.787 1.00 93.44 254 THR A C 1
ATOM 2069 O O . THR A 1 254 ? -37.145 19.810 38.566 1.00 93.44 254 THR A O 1
ATOM 2072 N N . ARG A 1 255 ? -35.998 20.598 40.338 1.00 94.06 255 ARG A N 1
ATOM 2073 C CA . ARG A 1 255 ? -35.051 21.414 39.557 1.00 94.06 255 ARG A CA 1
ATOM 2074 C C . ARG A 1 255 ? -34.196 20.551 38.629 1.00 94.06 255 ARG A C 1
ATOM 2076 O O . ARG A 1 255 ? -34.082 20.867 37.445 1.00 94.06 255 ARG A O 1
ATOM 2083 N N . THR A 1 256 ? -33.660 19.433 39.120 1.00 91.00 256 THR A N 1
ATOM 2084 C CA . THR A 1 256 ? -32.898 18.479 38.295 1.00 91.00 256 THR A CA 1
ATOM 2085 C C . THR A 1 256 ? -33.750 17.938 37.149 1.00 91.00 256 THR A C 1
ATOM 2087 O O . THR A 1 256 ? -33.342 17.993 35.990 1.00 91.00 256 THR A O 1
ATOM 2090 N N . ARG A 1 257 ? -34.994 17.530 37.427 1.00 92.12 257 ARG A N 1
ATOM 2091 C CA . ARG A 1 257 ? -35.919 17.015 36.407 1.00 92.12 257 ARG A CA 1
ATOM 2092 C C . ARG A 1 257 ? -36.259 18.059 35.337 1.00 92.12 257 ARG A C 1
ATOM 2094 O O . ARG A 1 257 ? -36.356 17.724 34.154 1.00 92.12 257 ARG A O 1
ATOM 2101 N N . GLN A 1 258 ? -36.426 19.323 35.729 1.00 93.69 258 GLN A N 1
ATOM 2102 C CA . GLN A 1 258 ? -36.634 20.433 34.793 1.00 93.69 258 GLN A CA 1
ATOM 2103 C C . GLN A 1 258 ? -35.392 20.704 33.933 1.00 93.69 258 GLN A C 1
ATOM 2105 O O . GLN A 1 258 ? -35.522 20.944 32.729 1.00 93.69 258 GLN A O 1
ATOM 2110 N N . ASN A 1 259 ? -34.193 20.634 34.516 1.00 93.56 259 ASN A N 1
ATOM 2111 C CA . ASN A 1 259 ? -32.938 20.785 33.782 1.00 93.56 259 ASN A CA 1
ATOM 2112 C C . ASN A 1 259 ? -32.743 19.655 32.763 1.00 93.56 259 ASN A C 1
ATOM 2114 O O . ASN A 1 259 ? -32.476 19.940 31.595 1.00 93.56 259 ASN A O 1
ATOM 2118 N N . ASP A 1 260 ? -33.006 18.406 33.142 1.00 92.38 260 ASP A N 1
ATOM 2119 C CA . ASP A 1 260 ? -32.967 17.263 32.223 1.00 92.38 260 ASP A CA 1
ATOM 2120 C C . ASP A 1 260 ? -33.966 17.411 31.075 1.00 92.38 260 ASP A C 1
ATOM 2122 O O . ASP A 1 260 ? -33.659 17.108 29.921 1.00 92.38 260 ASP A O 1
ATOM 2126 N N . ALA A 1 261 ? -35.174 17.908 31.356 1.00 92.62 261 ALA A N 1
ATOM 2127 C CA . ALA A 1 261 ? -36.157 18.196 30.317 1.00 92.62 261 ALA A CA 1
ATOM 2128 C C . ALA A 1 261 ? -35.662 19.282 29.342 1.00 92.62 261 ALA A C 1
ATOM 2130 O O . ALA A 1 261 ? -35.823 19.129 28.129 1.00 92.62 261 ALA A O 1
ATOM 2131 N N . LYS A 1 262 ? -35.016 20.348 29.838 1.00 94.81 262 LYS A N 1
ATOM 2132 C CA . LYS A 1 262 ? -34.399 21.383 28.988 1.00 94.81 262 LYS A CA 1
ATOM 2133 C C . LYS A 1 262 ? -33.262 20.815 28.136 1.00 94.81 262 LYS A C 1
ATOM 2135 O O . LYS A 1 262 ? -33.192 21.127 26.947 1.00 94.81 262 LYS A O 1
ATOM 2140 N N . ILE A 1 263 ? -32.398 19.978 28.712 1.00 91.25 263 ILE A N 1
ATOM 2141 C CA . ILE A 1 263 ? -31.292 19.330 27.991 1.00 91.25 263 ILE A CA 1
ATOM 2142 C C . ILE A 1 263 ? -31.841 18.413 26.897 1.00 91.25 263 ILE A C 1
ATOM 2144 O O . ILE A 1 263 ? -31.428 18.541 25.744 1.00 91.25 263 ILE A O 1
ATOM 2148 N N . ARG A 1 264 ? -32.831 17.566 27.213 1.00 92.00 264 ARG A N 1
ATOM 2149 C CA . ARG A 1 264 ? -33.489 16.695 26.228 1.00 92.00 264 ARG A CA 1
ATOM 2150 C C . ARG A 1 264 ? -34.077 17.480 25.063 1.00 92.00 264 ARG A C 1
ATOM 2152 O O . ARG A 1 264 ? -33.804 17.131 23.921 1.00 92.00 264 ARG A O 1
ATOM 2159 N N . ARG A 1 265 ? -34.796 18.580 25.320 1.00 92.94 265 ARG A N 1
ATOM 2160 C CA . ARG A 1 265 ? -35.327 19.439 24.242 1.00 92.94 265 ARG A CA 1
ATOM 2161 C C . ARG A 1 265 ? -34.216 20.027 23.368 1.00 92.94 265 ARG A C 1
ATOM 2163 O O . ARG A 1 265 ? -34.338 20.027 22.148 1.00 92.94 265 ARG A O 1
ATOM 2170 N N . ARG A 1 266 ? -33.114 20.495 23.970 1.00 91.75 266 ARG A N 1
ATOM 2171 C CA . ARG A 1 266 ? -31.955 21.014 23.218 1.00 91.75 266 ARG A CA 1
ATOM 2172 C C . ARG A 1 266 ? -31.309 19.935 22.350 1.00 91.75 266 ARG A C 1
ATOM 2174 O O . ARG A 1 266 ? -30.966 20.216 21.207 1.00 91.75 266 ARG A O 1
ATOM 2181 N N . MET A 1 267 ? -31.152 18.720 22.871 1.00 89.00 267 MET A N 1
ATOM 2182 C CA . MET A 1 267 ? -30.631 17.591 22.095 1.00 89.00 267 MET A CA 1
ATOM 2183 C C . MET A 1 267 ? -31.577 17.220 20.954 1.00 89.00 267 MET A C 1
ATOM 2185 O O . MET A 1 267 ? -31.131 17.089 19.820 1.00 89.00 267 MET A O 1
ATOM 2189 N N . GLN A 1 268 ? -32.878 17.138 21.231 1.00 90.62 268 GLN A N 1
ATOM 2190 C CA . GLN A 1 268 ? -33.898 16.807 20.240 1.00 90.62 268 GLN A CA 1
ATOM 2191 C C . GLN A 1 268 ? -33.968 17.837 19.103 1.00 90.62 268 GLN A C 1
ATOM 2193 O O . GLN A 1 268 ? -34.229 17.461 17.969 1.00 90.62 268 GLN A O 1
ATOM 2198 N N . HIS A 1 269 ? -33.673 19.112 19.374 1.00 88.81 269 HIS A N 1
ATOM 2199 C CA . HIS A 1 269 ? -33.575 20.145 18.339 1.00 88.81 269 HIS A CA 1
ATOM 2200 C C . HIS A 1 269 ? -32.251 20.097 17.555 1.00 88.81 269 HIS A C 1
ATOM 2202 O O . HIS A 1 269 ? -32.228 20.385 16.362 1.00 88.81 269 HIS A O 1
ATOM 2208 N N . LYS A 1 270 ? -31.124 19.764 18.199 1.00 91.56 270 LYS A N 1
ATOM 2209 C CA . LYS A 1 270 ? -29.808 19.718 17.530 1.00 91.56 270 LYS A CA 1
ATOM 2210 C C . LYS A 1 270 ? -29.596 18.455 16.698 1.00 91.56 270 LYS A C 1
ATOM 2212 O O . LYS A 1 270 ? -28.866 18.492 15.712 1.00 91.56 270 LYS A O 1
ATOM 2217 N N . LEU A 1 271 ? -30.215 17.346 17.094 1.00 91.56 271 LEU A N 1
ATOM 2218 C CA . LEU A 1 271 ? -30.029 16.052 16.447 1.00 91.56 271 LEU A CA 1
ATOM 2219 C C . LEU A 1 271 ? -30.431 16.066 14.955 1.00 91.56 271 LEU A C 1
ATOM 2221 O O . LEU A 1 271 ? -29.606 15.643 14.147 1.00 91.56 271 LEU A O 1
ATOM 2225 N N . PRO A 1 272 ? -31.589 16.622 14.542 1.00 91.81 272 PRO A N 1
ATOM 2226 C CA . PRO A 1 272 ? -31.954 16.722 13.126 1.00 91.81 272 PRO A CA 1
ATOM 2227 C C . PRO A 1 272 ? -30.972 17.554 12.295 1.00 91.81 272 PRO A C 1
ATOM 2229 O O . PRO A 1 272 ? -30.700 17.224 11.146 1.00 91.81 272 PRO A O 1
ATOM 2232 N N . GLU A 1 273 ? -30.404 18.619 12.868 1.00 91.75 273 GLU A N 1
ATOM 2233 C CA . GLU A 1 273 ? -29.438 19.469 12.163 1.00 91.75 273 GLU A CA 1
ATOM 2234 C C . GLU A 1 273 ? -28.115 18.731 11.906 1.00 91.75 273 GLU A C 1
ATOM 2236 O O . GLU A 1 273 ? -27.515 18.863 10.838 1.00 91.75 273 GLU A O 1
ATOM 2241 N N . ILE A 1 274 ? -27.668 17.927 12.877 1.00 90.00 274 ILE A N 1
ATOM 2242 C CA . ILE A 1 274 ? -26.481 17.077 12.735 1.00 90.00 274 ILE A CA 1
ATOM 2243 C C . ILE A 1 274 ? -26.739 15.990 11.691 1.00 90.00 274 ILE A C 1
ATOM 2245 O O . ILE A 1 274 ? -25.925 15.839 10.782 1.00 90.00 274 ILE A O 1
ATOM 2249 N N . LEU A 1 275 ? -27.872 15.287 11.788 1.00 91.81 275 LEU A N 1
ATOM 2250 C CA . LEU A 1 275 ? -28.253 14.246 10.829 1.00 91.81 275 LEU A CA 1
ATOM 2251 C C . LEU A 1 275 ? -28.321 14.810 9.406 1.00 91.81 275 LEU A C 1
ATOM 2253 O O . LEU A 1 275 ? -27.642 14.306 8.523 1.00 91.81 275 LEU A O 1
ATOM 2257 N N . SER A 1 276 ? -28.969 15.962 9.211 1.00 92.81 276 SER A N 1
ATOM 2258 C CA . SER A 1 276 ? -29.033 16.618 7.898 1.00 92.81 276 SER A CA 1
ATOM 2259 C C . SER A 1 276 ? -27.652 16.967 7.319 1.00 92.81 276 SER A C 1
ATOM 2261 O O . SER A 1 276 ? -27.439 16.866 6.108 1.00 92.81 276 SER A O 1
ATOM 2263 N N . LYS A 1 277 ? -26.685 17.379 8.154 1.00 91.94 277 LYS A N 1
ATOM 2264 C CA . LYS A 1 277 ? -25.303 17.625 7.701 1.00 91.94 277 LYS A CA 1
ATOM 2265 C C . LYS A 1 277 ? -24.603 16.329 7.290 1.00 91.94 277 LYS A C 1
ATOM 2267 O O . LYS A 1 277 ? -23.837 16.354 6.326 1.00 91.94 277 LYS A O 1
ATOM 2272 N N . PHE A 1 278 ? -24.845 15.234 8.007 1.00 90.62 278 PHE A N 1
ATOM 2273 C CA . PHE A 1 278 ? -24.311 13.918 7.660 1.00 90.62 278 PHE A CA 1
ATOM 2274 C C . PHE A 1 278 ? -24.919 13.393 6.359 1.00 90.62 278 PHE A C 1
ATOM 2276 O O . PHE A 1 278 ? -24.154 13.096 5.446 1.00 90.62 278 PHE A O 1
ATOM 2283 N N . ASP A 1 279 ? -26.243 13.424 6.213 1.00 91.38 279 ASP A N 1
ATOM 2284 C CA . ASP A 1 279 ? -26.945 12.946 5.014 1.00 91.38 279 ASP A CA 1
ATOM 2285 C C . ASP A 1 279 ? -26.476 13.681 3.746 1.00 91.38 279 ASP A C 1
ATOM 2287 O O . ASP A 1 279 ? -26.263 13.079 2.690 1.00 91.38 279 ASP A O 1
ATOM 2291 N N . LYS A 1 280 ? -26.240 14.999 3.844 1.00 93.50 280 LYS A N 1
ATOM 2292 C CA . LYS A 1 280 ? -25.683 15.801 2.738 1.00 93.50 280 LYS A CA 1
ATOM 2293 C C . LYS A 1 280 ? -24.264 15.373 2.366 1.00 93.50 280 LYS A C 1
ATOM 2295 O O . LYS A 1 280 ? -23.942 15.301 1.179 1.00 93.50 280 LYS A O 1
ATOM 2300 N N . LYS A 1 281 ? -23.410 15.102 3.358 1.00 92.38 281 LYS A N 1
ATOM 2301 C CA . LYS A 1 281 ? -22.039 14.622 3.118 1.00 92.38 281 LYS A CA 1
ATOM 2302 C C . LYS A 1 281 ? -22.040 13.219 2.524 1.00 92.38 281 LYS A C 1
ATOM 2304 O O . LYS A 1 281 ? -21.330 12.980 1.553 1.00 92.38 281 LYS A O 1
ATOM 2309 N N . GLU A 1 282 ? -22.852 12.318 3.059 1.00 93.56 282 GLU A N 1
ATOM 2310 C CA . GLU A 1 282 ? -23.002 10.953 2.556 1.00 93.56 282 GLU A CA 1
ATOM 2311 C C . GLU A 1 282 ? -23.491 10.943 1.104 1.00 93.56 282 GLU A C 1
ATOM 2313 O O . GLU A 1 282 ? -22.892 10.289 0.248 1.00 93.56 282 GLU A O 1
ATOM 2318 N N . SER A 1 283 ? -24.501 11.758 0.790 1.00 93.25 283 SER A N 1
ATOM 2319 C CA . SER A 1 283 ? -24.993 11.934 -0.580 1.00 93.25 283 SER A CA 1
ATOM 2320 C C . SER A 1 283 ? -23.894 12.443 -1.521 1.00 93.25 283 SER A C 1
ATOM 2322 O O . SER A 1 283 ? -23.740 11.946 -2.638 1.00 93.25 283 SER A O 1
ATOM 2324 N N . HIS A 1 284 ? -23.083 13.405 -1.066 1.00 94.12 284 HIS A N 1
ATOM 2325 C CA . HIS A 1 284 ? -21.960 13.933 -1.841 1.00 94.12 284 HIS A CA 1
ATOM 2326 C C . HIS A 1 284 ? -20.887 12.870 -2.122 1.00 94.12 284 HIS A C 1
ATOM 2328 O O . HIS A 1 284 ? -20.454 12.722 -3.268 1.00 94.12 284 HIS A O 1
ATOM 2334 N N . TYR A 1 285 ? -20.486 12.096 -1.110 1.00 93.38 285 TYR A N 1
ATOM 2335 C CA . TYR A 1 285 ? -19.502 11.026 -1.287 1.00 93.38 285 TYR A CA 1
ATOM 2336 C C . TYR A 1 285 ? -20.029 9.905 -2.180 1.00 93.38 285 TYR A C 1
ATOM 2338 O O . TYR A 1 285 ? -19.307 9.443 -3.061 1.00 93.38 285 TYR A O 1
ATOM 2346 N N . THR A 1 286 ? -21.298 9.531 -2.028 1.00 93.31 286 THR A N 1
ATOM 2347 C CA . THR A 1 286 ? -21.957 8.540 -2.889 1.00 93.31 286 THR A CA 1
ATOM 2348 C C . THR A 1 286 ? -21.944 8.988 -4.352 1.00 93.31 286 THR A C 1
ATOM 2350 O O . THR A 1 286 ? -21.627 8.202 -5.248 1.00 93.31 286 THR A O 1
ATOM 2353 N N . LEU A 1 287 ? -22.197 10.276 -4.612 1.00 95.50 287 LEU A N 1
ATOM 2354 C CA . LEU A 1 287 ? -22.108 10.840 -5.956 1.00 95.50 287 LEU A CA 1
ATOM 2355 C C . LEU A 1 287 ? -20.679 10.765 -6.518 1.00 95.50 287 LEU A C 1
ATOM 2357 O O . LEU A 1 287 ? -20.507 10.357 -7.668 1.00 95.50 287 LEU A O 1
ATOM 2361 N N . LEU A 1 288 ? -19.660 11.122 -5.731 1.00 94.56 288 LEU A N 1
ATOM 2362 C CA . LEU A 1 288 ? -18.254 11.030 -6.150 1.00 94.56 288 LEU A CA 1
ATOM 2363 C C . LEU A 1 288 ? -17.840 9.587 -6.462 1.00 94.56 288 LEU A C 1
ATOM 2365 O O . LEU A 1 288 ? -17.270 9.332 -7.522 1.00 94.56 288 LEU A O 1
ATOM 2369 N N . LEU A 1 289 ? -18.203 8.640 -5.597 1.00 93.50 289 LEU A N 1
ATOM 2370 C CA . LEU A 1 289 ? -17.985 7.207 -5.810 1.00 93.50 289 LEU A CA 1
ATOM 2371 C C . LEU A 1 289 ? -18.654 6.719 -7.097 1.00 93.50 289 LEU A C 1
ATOM 2373 O O . LEU A 1 289 ? -18.036 6.000 -7.880 1.00 93.50 289 LEU A O 1
ATOM 2377 N N . SER A 1 290 ? -19.891 7.149 -7.365 1.00 93.44 290 SER A N 1
ATOM 2378 C CA . SER A 1 290 ? -20.586 6.792 -8.605 1.00 93.44 290 SER A CA 1
ATOM 2379 C C . SER A 1 290 ? -19.875 7.334 -9.852 1.00 93.44 290 SER A C 1
ATOM 2381 O O . SER A 1 290 ? -19.811 6.643 -10.872 1.00 93.44 290 SER A O 1
ATOM 2383 N N . LYS A 1 291 ? -19.303 8.546 -9.775 1.00 95.31 291 LYS A N 1
ATOM 2384 C CA . LYS A 1 291 ? -18.526 9.144 -10.867 1.00 95.31 291 LYS A CA 1
ATOM 2385 C C . LYS A 1 291 ? -17.238 8.370 -11.110 1.00 95.31 291 LYS A C 1
ATOM 2387 O O . LYS A 1 291 ? -16.964 8.050 -12.263 1.00 95.31 291 LYS A O 1
ATOM 2392 N N . GLU A 1 292 ? -16.493 8.019 -10.063 1.00 92.56 292 GLU A N 1
ATOM 2393 C CA . GLU A 1 292 ? -15.259 7.253 -10.265 1.00 92.56 292 GLU A CA 1
ATOM 2394 C C . GLU A 1 292 ? -15.492 5.818 -10.695 1.00 92.56 292 GLU A C 1
ATOM 2396 O O . GLU A 1 292 ? -14.751 5.311 -11.534 1.00 92.56 292 GLU A O 1
ATOM 2401 N N . LYS A 1 293 ? -16.583 5.191 -10.251 1.00 93.62 293 LYS A N 1
ATOM 2402 C CA . LYS A 1 293 ? -16.985 3.891 -10.787 1.00 93.62 293 LYS A CA 1
ATOM 2403 C C . LYS A 1 293 ? -17.236 3.961 -12.297 1.00 93.62 293 LYS A C 1
ATOM 2405 O O . LYS A 1 293 ? -16.778 3.094 -13.031 1.00 93.62 293 LYS A O 1
ATOM 2410 N N . LYS A 1 294 ? -17.907 5.013 -12.782 1.00 93.56 294 LYS A N 1
ATOM 2411 C CA . LYS A 1 294 ? -18.121 5.213 -14.226 1.00 93.56 294 LYS A CA 1
ATOM 2412 C C . LYS A 1 294 ? -16.808 5.405 -14.989 1.00 93.56 294 LYS A C 1
ATOM 2414 O O . LYS A 1 294 ? -16.664 4.813 -16.053 1.00 93.56 294 LYS A O 1
ATOM 2419 N N . LYS A 1 295 ? -15.856 6.182 -14.456 1.00 93.69 295 LYS A N 1
ATOM 2420 C CA . LYS A 1 295 ? -14.537 6.350 -15.094 1.00 93.69 295 LYS A CA 1
ATOM 2421 C C . LYS A 1 295 ? -13.741 5.050 -15.114 1.00 93.69 295 LYS A C 1
ATOM 2423 O O . LYS A 1 295 ? -13.197 4.698 -16.150 1.00 93.69 295 LYS A O 1
ATOM 2428 N N . SER A 1 296 ? -13.722 4.319 -14.000 1.00 90.44 296 SER A N 1
ATOM 2429 C CA . SER A 1 296 ? -13.058 3.016 -13.914 1.00 90.44 296 SER A CA 1
ATOM 2430 C C . SER A 1 296 ? -13.602 2.047 -14.960 1.00 90.44 296 SER A C 1
ATOM 2432 O O . SER A 1 296 ? -12.823 1.430 -15.675 1.00 90.44 296 SER A O 1
ATOM 2434 N N . ASN A 1 297 ? -14.928 1.966 -15.102 1.00 93.00 297 ASN A N 1
ATOM 2435 C CA . ASN A 1 297 ? -15.554 1.112 -16.109 1.00 93.00 297 ASN A CA 1
ATOM 2436 C C . ASN A 1 297 ? -15.211 1.553 -17.544 1.00 93.00 297 ASN A C 1
ATOM 2438 O O . ASN A 1 297 ? -15.084 0.708 -18.425 1.00 93.00 297 ASN A O 1
ATOM 2442 N N . ALA A 1 298 ? -15.073 2.860 -17.795 1.00 92.56 298 ALA A N 1
ATOM 2443 C CA . ALA A 1 298 ? -14.665 3.371 -19.103 1.00 92.56 298 ALA A CA 1
ATOM 2444 C C . ALA A 1 298 ? -13.221 2.965 -19.440 1.00 92.56 298 ALA A C 1
ATOM 2446 O O . ALA A 1 298 ? -12.984 2.433 -20.520 1.00 92.56 298 ALA A O 1
ATOM 2447 N N . PHE A 1 299 ? -12.289 3.125 -18.495 1.00 91.75 299 PHE A N 1
ATOM 2448 C CA . PHE A 1 299 ? -10.901 2.690 -18.675 1.00 91.75 299 PHE A CA 1
ATOM 2449 C C . PHE A 1 299 ? -10.774 1.174 -18.830 1.00 91.75 299 PHE A C 1
ATOM 2451 O O . PHE A 1 299 ? -9.966 0.703 -19.620 1.00 91.75 299 PHE A O 1
ATOM 2458 N N . GLU A 1 300 ? -11.571 0.393 -18.101 1.00 92.50 300 GLU A N 1
ATOM 2459 C CA . GLU A 1 300 ? -11.582 -1.065 -18.240 1.00 92.50 300 GLU A CA 1
ATOM 2460 C C . GLU A 1 300 ? -12.063 -1.499 -19.631 1.00 92.50 300 GLU A C 1
ATOM 2462 O O . GLU A 1 300 ? -11.507 -2.427 -20.220 1.00 92.50 300 GLU A O 1
ATOM 2467 N N . LYS A 1 301 ? -13.046 -0.786 -20.193 1.00 92.31 301 LYS A N 1
ATOM 2468 C CA . LYS A 1 301 ? -13.506 -1.014 -21.563 1.00 92.31 301 LYS A CA 1
ATOM 2469 C C . LYS A 1 301 ? -12.417 -0.685 -22.591 1.00 92.31 301 LYS A C 1
ATOM 2471 O O . LYS A 1 301 ? -12.128 -1.527 -23.433 1.00 92.31 301 LYS A O 1
ATOM 2476 N N . GLU A 1 302 ? -11.783 0.480 -22.482 1.00 91.69 302 GLU A N 1
ATOM 2477 C CA . GLU A 1 302 ? -10.687 0.904 -23.370 1.00 91.69 302 GLU A CA 1
ATOM 2478 C C . GLU A 1 302 ? -9.493 -0.066 -23.302 1.00 91.69 302 GLU A C 1
ATOM 2480 O O . GLU A 1 302 ? -8.916 -0.452 -24.317 1.00 91.69 302 GLU A O 1
ATOM 2485 N N . LEU A 1 303 ? -9.166 -0.553 -22.102 1.00 91.25 303 LEU A N 1
ATOM 2486 C CA . LEU A 1 303 ? -8.117 -1.550 -21.908 1.00 91.25 303 LEU A CA 1
ATOM 2487 C C . LEU A 1 303 ? -8.456 -2.890 -22.580 1.00 91.25 303 LEU A C 1
ATOM 2489 O O . LEU A 1 303 ? -7.570 -3.531 -23.145 1.00 91.25 303 LEU A O 1
ATOM 2493 N N . ASN A 1 304 ? -9.720 -3.319 -22.533 1.00 90.88 304 ASN A N 1
ATOM 2494 C CA . ASN A 1 304 ? -10.165 -4.524 -23.232 1.00 90.88 304 ASN A CA 1
ATOM 2495 C C . ASN A 1 304 ? -10.129 -4.347 -24.757 1.00 90.88 304 ASN A C 1
ATOM 2497 O O . ASN A 1 304 ? -9.646 -5.244 -25.444 1.00 90.88 304 ASN A O 1
ATOM 2501 N N . GLU A 1 305 ? -10.535 -3.187 -25.278 1.00 91.38 305 GLU A N 1
ATOM 2502 C CA . GLU A 1 305 ? -10.426 -2.858 -26.709 1.00 91.38 305 GLU A CA 1
ATOM 2503 C C . GLU A 1 305 ? -8.956 -2.891 -27.178 1.00 91.38 305 GLU A C 1
ATOM 2505 O O . GLU A 1 305 ? -8.631 -3.492 -28.205 1.00 91.38 305 GLU A O 1
ATOM 2510 N N . HIS A 1 306 ? -8.026 -2.340 -26.389 1.00 88.31 306 HIS A N 1
ATOM 2511 C CA . HIS A 1 306 ? -6.593 -2.438 -26.680 1.00 88.31 306 HIS A CA 1
ATOM 2512 C C . HIS A 1 306 ? -6.059 -3.872 -26.615 1.00 88.31 306 HIS A C 1
ATOM 2514 O O . HIS A 1 306 ? -5.233 -4.252 -27.447 1.00 88.31 306 HIS A O 1
ATOM 2520 N N . ARG A 1 307 ? -6.519 -4.688 -25.658 1.00 89.62 307 ARG A N 1
ATOM 2521 C CA . ARG A 1 307 ? -6.147 -6.111 -25.590 1.00 89.62 307 ARG A CA 1
ATOM 2522 C C . ARG A 1 307 ? -6.594 -6.864 -26.838 1.00 89.62 307 ARG A C 1
ATOM 2524 O O . ARG A 1 307 ? -5.796 -7.614 -27.393 1.00 89.62 307 ARG A O 1
ATOM 2531 N N . GLU A 1 308 ? -7.821 -6.639 -27.300 1.00 87.56 308 GLU A N 1
ATOM 2532 C CA . GLU A 1 308 ? -8.320 -7.237 -28.542 1.00 87.56 308 GLU A CA 1
ATOM 2533 C C . GLU A 1 308 ? -7.480 -6.809 -29.752 1.00 87.56 308 GLU A C 1
ATOM 2535 O O . GLU A 1 308 ? -7.095 -7.654 -30.562 1.00 87.56 308 GLU A O 1
ATOM 2540 N N . MET A 1 309 ? -7.110 -5.528 -29.838 1.00 88.44 309 MET A N 1
ATOM 2541 C CA . MET A 1 309 ? -6.242 -5.017 -30.903 1.00 88.44 309 MET A CA 1
ATOM 2542 C C . MET A 1 309 ? -4.855 -5.682 -30.900 1.00 88.44 309 MET A C 1
ATOM 2544 O O . MET A 1 309 ? -4.344 -6.053 -31.957 1.00 88.44 309 MET A O 1
ATOM 2548 N N . VAL A 1 310 ? -4.251 -5.878 -29.724 1.00 87.12 310 VAL A N 1
ATOM 2549 C CA . VAL A 1 310 ? -2.956 -6.568 -29.591 1.00 87.12 310 VAL A CA 1
ATOM 2550 C C . VAL A 1 310 ? -3.057 -8.024 -30.044 1.00 87.12 310 VAL A C 1
ATOM 2552 O O . VAL A 1 310 ? -2.187 -8.487 -30.780 1.00 87.12 310 VAL A O 1
ATOM 2555 N N . VAL A 1 311 ? -4.126 -8.733 -29.670 1.00 86.44 311 VAL A N 1
ATOM 2556 C CA . VAL A 1 311 ? -4.362 -10.116 -30.118 1.00 86.44 311 VAL A CA 1
ATOM 2557 C C . VAL A 1 311 ? -4.525 -10.179 -31.640 1.00 86.44 311 VAL A C 1
ATOM 2559 O O . VAL A 1 311 ? -3.942 -11.046 -32.290 1.00 86.44 311 VAL A O 1
ATOM 2562 N N . GLN A 1 312 ? -5.259 -9.236 -32.239 1.00 83.62 312 GLN A N 1
ATOM 2563 C CA . GLN A 1 312 ? -5.399 -9.158 -33.697 1.00 83.62 312 GLN A CA 1
ATOM 2564 C C . GLN A 1 312 ? -4.057 -8.896 -34.396 1.00 83.62 312 GLN A C 1
ATOM 2566 O O . GLN A 1 312 ? -3.749 -9.557 -35.387 1.00 83.62 312 GLN A O 1
ATOM 2571 N N . LEU A 1 313 ? -3.232 -7.987 -33.866 1.00 84.25 313 LEU A N 1
ATOM 2572 C CA . LEU A 1 313 ? -1.886 -7.712 -34.384 1.00 84.25 313 LEU A CA 1
ATOM 2573 C C . LEU A 1 313 ? -0.957 -8.927 -34.265 1.00 84.25 313 LEU A C 1
ATOM 2575 O O . LEU A 1 313 ? -0.219 -9.228 -35.203 1.00 84.25 313 LEU A O 1
ATOM 2579 N N . GLN A 1 314 ? -1.010 -9.654 -33.146 1.00 82.00 314 GLN A N 1
ATOM 2580 C CA . GLN A 1 314 ? -0.255 -10.897 -32.963 1.00 82.00 314 GLN A CA 1
ATOM 2581 C C . GLN A 1 314 ? -0.670 -11.957 -33.989 1.00 82.00 314 GLN A C 1
ATOM 2583 O O . GLN A 1 314 ? 0.192 -12.548 -34.641 1.00 82.00 314 GLN A O 1
ATOM 2588 N N . ASN A 1 315 ? -1.976 -12.138 -34.203 1.00 82.44 315 ASN A N 1
ATOM 2589 C CA . ASN A 1 315 ? -2.503 -13.060 -35.210 1.00 82.44 315 ASN A CA 1
ATOM 2590 C C . ASN A 1 315 ? -2.111 -12.646 -36.640 1.00 82.44 315 ASN A C 1
ATOM 2592 O O . ASN A 1 315 ? -1.742 -13.498 -37.447 1.00 82.44 315 ASN A O 1
ATOM 2596 N N . ALA A 1 316 ? -2.128 -11.349 -36.959 1.00 78.31 316 ALA A N 1
ATOM 2597 C CA . ALA A 1 316 ? -1.683 -10.841 -38.256 1.00 78.31 316 ALA A CA 1
ATOM 2598 C C . ALA A 1 316 ? -0.179 -11.078 -38.486 1.00 78.31 316 ALA A C 1
ATOM 2600 O O . ALA A 1 316 ? 0.219 -11.491 -39.576 1.00 78.31 316 ALA A O 1
ATOM 2601 N N . ASN A 1 317 ? 0.652 -10.892 -37.456 1.00 78.25 317 ASN A N 1
ATOM 2602 C CA . ASN A 1 317 ? 2.082 -11.204 -37.517 1.00 78.25 317 ASN A CA 1
ATOM 2603 C C . ASN A 1 317 ? 2.348 -12.703 -37.710 1.00 78.25 317 ASN A C 1
ATOM 2605 O O . ASN A 1 317 ? 3.236 -13.057 -38.484 1.00 78.25 317 ASN A O 1
ATOM 2609 N N . LEU A 1 318 ? 1.570 -13.575 -37.060 1.00 79.44 318 LEU A N 1
ATOM 2610 C CA . LEU A 1 318 ? 1.622 -15.029 -37.262 1.00 79.44 318 LEU A CA 1
ATOM 2611 C C . LEU A 1 318 ? 1.244 -15.431 -38.698 1.00 79.44 318 LEU A C 1
ATOM 2613 O O . LEU A 1 318 ? 1.883 -16.292 -39.297 1.00 79.44 318 LEU A O 1
ATOM 2617 N N . MET A 1 319 ? 0.237 -14.784 -39.285 1.00 75.25 319 MET A N 1
ATOM 2618 C CA . MET A 1 319 ? -0.133 -15.018 -40.685 1.00 75.25 319 MET A CA 1
ATOM 2619 C C . MET A 1 319 ? 0.946 -14.514 -41.652 1.00 75.25 319 MET A C 1
ATOM 2621 O O . MET A 1 319 ? 1.277 -15.198 -42.619 1.00 75.25 319 MET A O 1
ATOM 2625 N N . LEU A 1 320 ? 1.539 -13.347 -41.386 1.00 74.06 320 LEU A N 1
ATOM 2626 C CA . LEU A 1 320 ? 2.639 -12.805 -42.189 1.00 74.06 320 LEU A CA 1
ATOM 2627 C C . LEU A 1 320 ? 3.895 -13.679 -42.119 1.00 74.06 320 LEU A C 1
ATOM 2629 O O . LEU A 1 320 ? 4.546 -13.878 -43.145 1.00 74.06 320 LEU A O 1
ATOM 2633 N N . SER A 1 321 ? 4.236 -14.224 -40.948 1.00 71.81 321 SER A N 1
ATOM 2634 C CA . SER A 1 321 ? 5.361 -15.153 -40.815 1.00 71.81 321 SER A CA 1
ATOM 2635 C C . SER A 1 321 ? 5.092 -16.474 -41.542 1.00 71.81 321 SER A C 1
ATOM 2637 O O . SER A 1 321 ? 5.976 -16.957 -42.248 1.00 71.81 321 SER A O 1
ATOM 2639 N N . ALA A 1 322 ? 3.863 -16.998 -41.490 1.00 66.88 322 ALA A N 1
ATOM 2640 C CA . ALA A 1 322 ? 3.464 -18.183 -42.251 1.00 66.88 322 ALA A CA 1
ATOM 2641 C C . ALA A 1 322 ? 3.543 -17.966 -43.777 1.00 66.88 322 ALA A C 1
ATOM 2643 O O . ALA A 1 322 ? 4.070 -18.817 -44.494 1.00 66.88 322 ALA A O 1
ATOM 2644 N N . VAL A 1 323 ? 3.103 -16.807 -44.283 1.00 66.31 323 VAL A N 1
ATOM 2645 C CA . VAL A 1 323 ? 3.242 -16.440 -45.708 1.00 66.31 323 VAL A CA 1
ATOM 2646 C C . VAL A 1 323 ? 4.714 -16.287 -46.100 1.00 66.31 323 VAL A C 1
ATOM 2648 O O . VAL A 1 323 ? 5.114 -16.723 -47.178 1.00 66.31 323 VAL A O 1
ATOM 2651 N N . ARG A 1 324 ? 5.546 -15.720 -45.218 1.00 57.97 324 ARG A N 1
ATOM 2652 C CA . ARG A 1 324 ? 6.987 -15.553 -45.455 1.00 57.97 324 ARG A CA 1
ATOM 2653 C C . ARG A 1 324 ? 7.725 -16.903 -45.501 1.00 57.97 324 ARG A C 1
ATOM 2655 O O . ARG A 1 324 ? 8.633 -17.051 -46.313 1.00 57.97 324 ARG A O 1
ATOM 2662 N N . CYS A 1 325 ? 7.293 -17.898 -44.723 1.00 55.69 325 CYS A N 1
ATOM 2663 C CA . CYS A 1 325 ? 7.780 -19.282 -44.822 1.00 55.69 325 CYS A CA 1
ATOM 2664 C C . CYS A 1 325 ? 7.241 -20.025 -46.063 1.00 55.69 325 CYS A C 1
ATOM 2666 O O . CYS A 1 325 ? 7.968 -20.810 -46.672 1.00 55.69 325 CYS A O 1
ATOM 2668 N N . GLY A 1 326 ? 6.004 -19.748 -46.490 1.00 51.75 326 GLY A N 1
ATOM 2669 C CA . GLY A 1 326 ? 5.422 -20.315 -47.714 1.00 51.75 326 GLY A CA 1
ATOM 2670 C C . GLY A 1 326 ? 6.032 -19.767 -49.011 1.00 51.75 326 GLY A C 1
ATOM 2671 O O . GLY A 1 326 ? 6.142 -20.490 -49.994 1.00 51.75 326 GLY A O 1
ATOM 2672 N N . ALA A 1 327 ? 6.504 -18.517 -49.020 1.00 49.62 327 ALA A N 1
ATOM 2673 C CA . ALA A 1 327 ? 7.142 -17.903 -50.190 1.00 49.62 327 ALA A CA 1
ATOM 2674 C C . ALA A 1 327 ? 8.590 -18.375 -50.444 1.00 49.62 327 ALA A C 1
ATOM 2676 O O . ALA A 1 327 ? 9.147 -18.088 -51.501 1.00 49.62 327 ALA A O 1
ATOM 2677 N N . GLN A 1 328 ? 9.200 -19.110 -49.506 1.00 47.88 328 GLN A N 1
ATOM 2678 C CA . GLN A 1 328 ? 10.533 -19.711 -49.665 1.00 47.88 328 GLN A CA 1
ATOM 2679 C C . GLN A 1 328 ? 10.498 -21.202 -50.035 1.00 47.88 328 GLN A C 1
ATOM 2681 O O . GLN A 1 328 ? 11.549 -21.833 -50.114 1.00 47.88 328 GLN A O 1
ATOM 2686 N N . SER A 1 329 ? 9.321 -21.781 -50.292 1.00 46.69 329 SER A N 1
ATOM 2687 C CA . SER A 1 329 ? 9.209 -23.202 -50.627 1.00 46.69 329 SER A CA 1
ATOM 2688 C C . SER A 1 329 ? 8.298 -23.462 -51.833 1.00 46.69 329 SER A C 1
ATOM 2690 O O . SER A 1 329 ? 7.081 -23.567 -51.732 1.00 46.69 329 SER A O 1
ATOM 2692 N N . ALA A 1 330 ? 8.931 -23.651 -52.991 1.00 35.94 330 ALA A N 1
ATOM 2693 C CA . ALA A 1 330 ? 8.431 -24.491 -54.078 1.00 35.94 330 ALA A CA 1
ATOM 2694 C C . ALA A 1 330 ? 9.541 -25.489 -54.467 1.00 35.94 330 ALA A C 1
ATOM 2696 O O . ALA A 1 330 ? 10.722 -25.169 -54.341 1.00 35.94 330 ALA A O 1
ATOM 2697 N N . PRO A 1 331 ? 9.186 -26.693 -54.936 1.00 45.66 331 PRO A N 1
ATOM 2698 C CA . PRO A 1 331 ? 8.882 -27.861 -54.127 1.00 45.66 331 PRO A CA 1
ATOM 2699 C C . PRO A 1 331 ? 10.117 -28.762 -53.963 1.00 45.66 331 PRO A C 1
ATOM 2701 O O . PRO A 1 331 ? 10.833 -29.051 -54.918 1.00 45.66 331 PRO A O 1
ATOM 2704 N N . GLY A 1 332 ? 10.327 -29.274 -52.754 1.00 37.78 332 GLY A N 1
ATOM 2705 C CA . GLY A 1 332 ? 11.386 -30.236 -52.476 1.00 37.78 332 GLY A CA 1
ATOM 2706 C C . GLY A 1 332 ? 11.064 -31.047 -51.232 1.00 37.78 332 GLY A C 1
ATOM 2707 O O . GLY A 1 332 ? 11.317 -30.599 -50.125 1.00 37.78 332 GLY A O 1
ATOM 2708 N N . ASN A 1 333 ? 10.523 -32.241 -51.462 1.00 35.03 333 ASN A N 1
ATOM 2709 C CA . ASN A 1 333 ? 10.376 -33.359 -50.531 1.00 35.03 333 ASN A CA 1
ATOM 2710 C C . ASN A 1 333 ? 9.482 -33.193 -49.289 1.00 35.03 333 ASN A C 1
ATOM 2712 O O . ASN A 1 333 ? 9.820 -32.599 -48.270 1.00 35.03 333 ASN A O 1
ATOM 2716 N N . LEU A 1 334 ? 8.361 -33.913 -49.377 1.00 46.91 334 LEU A N 1
ATOM 2717 C CA . LEU A 1 334 ? 7.598 -34.484 -48.276 1.00 46.91 334 LEU A CA 1
ATOM 2718 C C . LEU A 1 334 ? 8.522 -35.135 -47.238 1.00 46.91 334 LEU A C 1
ATOM 2720 O O . LEU A 1 334 ? 9.103 -36.181 -47.507 1.00 46.91 334 LEU A O 1
ATOM 2724 N N . THR A 1 335 ? 8.569 -34.589 -46.024 1.00 35.25 335 THR A N 1
ATOM 2725 C CA . THR A 1 335 ? 8.643 -35.440 -44.831 1.00 35.25 335 THR A CA 1
ATOM 2726 C C . THR A 1 335 ? 7.944 -34.760 -43.660 1.00 35.25 335 THR A C 1
ATOM 2728 O O . THR A 1 335 ? 8.184 -33.605 -43.329 1.00 35.25 335 THR A O 1
ATOM 2731 N N . SER A 1 336 ? 7.015 -35.512 -43.094 1.00 46.12 336 SER A N 1
ATOM 2732 C CA . SER A 1 336 ? 6.150 -35.236 -41.956 1.00 46.12 336 SER A CA 1
ATOM 2733 C C . SER A 1 336 ? 6.847 -34.645 -40.726 1.00 46.12 336 SER A C 1
ATOM 2735 O O . SER A 1 336 ? 7.807 -35.230 -40.228 1.00 46.12 336 SER A O 1
ATOM 2737 N N . ALA A 1 337 ? 6.235 -33.623 -40.127 1.00 35.72 337 ALA A N 1
ATOM 2738 C CA . ALA A 1 337 ? 6.297 -33.402 -38.685 1.00 35.72 337 ALA A CA 1
ATOM 2739 C C . ALA A 1 337 ? 4.939 -32.873 -38.192 1.00 35.72 337 ALA A C 1
ATOM 2741 O O . ALA A 1 337 ? 4.492 -31.792 -38.570 1.00 35.72 337 ALA A O 1
ATOM 2742 N N . LEU A 1 338 ? 4.263 -33.698 -37.391 1.00 40.00 338 LEU A N 1
ATOM 2743 C CA . LEU A 1 338 ? 3.048 -33.374 -36.641 1.00 40.00 338 LEU A CA 1
ATOM 2744 C C . LEU A 1 338 ? 3.275 -32.178 -35.696 1.00 40.00 338 LEU A C 1
ATOM 2746 O O . LEU A 1 338 ? 4.349 -32.090 -35.099 1.00 40.00 338 LEU A O 1
ATOM 2750 N N . PRO A 1 339 ? 2.262 -31.329 -35.441 1.00 40.47 339 PRO A N 1
ATOM 2751 C CA . PRO A 1 339 ? 2.310 -30.398 -34.327 1.00 40.47 339 PRO A CA 1
ATOM 2752 C C . PRO A 1 339 ? 1.952 -31.142 -33.031 1.00 40.47 339 PRO A C 1
ATOM 2754 O O . PRO A 1 339 ? 0.813 -31.562 -32.821 1.00 40.47 339 PRO A O 1
ATOM 2757 N N . LEU A 1 340 ? 2.948 -31.323 -32.162 1.00 38.44 340 LEU A N 1
ATOM 2758 C CA . LEU A 1 340 ? 2.757 -31.754 -30.779 1.00 38.44 340 LEU A CA 1
ATOM 2759 C C . LEU A 1 340 ? 2.037 -30.647 -30.005 1.00 38.44 340 LEU A C 1
ATOM 2761 O O . LEU A 1 340 ? 2.515 -29.516 -29.912 1.00 38.44 340 LEU A O 1
ATOM 2765 N N . GLY A 1 341 ? 0.869 -31.003 -29.473 1.00 38.69 341 GLY A N 1
ATOM 2766 C CA . GLY A 1 341 ? 0.050 -30.147 -28.634 1.00 38.69 341 GLY A CA 1
ATOM 2767 C C . GLY A 1 341 ? 0.773 -29.724 -27.360 1.00 38.69 341 GLY A C 1
ATOM 2768 O O . GLY A 1 341 ? 1.407 -30.530 -26.683 1.00 38.69 341 GLY A O 1
ATOM 2769 N N . TRP A 1 342 ? 0.611 -28.454 -27.015 1.00 39.81 342 TRP A N 1
ATOM 2770 C CA . TRP A 1 342 ? 0.876 -27.955 -25.675 1.00 39.81 342 TRP A CA 1
ATOM 2771 C C . TRP A 1 342 ? -0.474 -27.778 -25.000 1.00 39.81 342 TRP A C 1
ATOM 2773 O O . TRP A 1 342 ? -1.136 -26.751 -25.117 1.00 39.81 342 TRP A O 1
ATOM 2783 N N . ALA A 1 343 ? -0.902 -28.872 -24.375 1.00 35.62 343 ALA A N 1
ATOM 2784 C CA . ALA A 1 343 ? -1.956 -28.870 -23.386 1.00 35.62 343 ALA A CA 1
ATOM 2785 C C . ALA A 1 343 ? -1.495 -28.091 -22.147 1.00 35.62 343 ALA A C 1
ATOM 2787 O O . ALA A 1 343 ? -0.321 -28.121 -21.766 1.00 35.62 343 ALA A O 1
ATOM 2788 N N . GLU A 1 344 ? -2.460 -27.411 -21.542 1.00 41.34 344 GLU A N 1
ATOM 2789 C CA . GLU A 1 344 ? -2.397 -26.748 -20.247 1.00 41.34 344 GLU A CA 1
ATOM 2790 C C . GLU A 1 344 ? -1.621 -27.572 -19.207 1.00 41.34 344 GLU A C 1
ATOM 2792 O O . GLU A 1 344 ? -1.936 -28.732 -18.941 1.00 41.34 344 GLU A O 1
ATOM 2797 N N . ARG A 1 345 ? -0.643 -26.943 -18.551 1.00 35.62 345 ARG A N 1
ATOM 2798 C CA . ARG A 1 345 ? -0.219 -27.340 -17.207 1.00 35.62 345 ARG A CA 1
ATOM 2799 C C . ARG A 1 345 ? -0.514 -26.196 -16.251 1.00 35.62 345 ARG A C 1
ATOM 2801 O O . ARG A 1 345 ? 0.242 -25.233 -16.155 1.00 35.62 345 ARG A O 1
ATOM 2808 N N . LEU A 1 346 ? -1.639 -26.330 -15.556 1.00 41.91 346 LEU A N 1
ATOM 2809 C CA . LEU A 1 346 ? -1.842 -25.750 -14.233 1.00 41.91 346 LEU A CA 1
ATOM 2810 C C . LEU A 1 346 ? -0.742 -26.288 -13.298 1.00 41.91 346 LEU A C 1
ATOM 2812 O O . LEU A 1 346 ? -0.504 -27.496 -13.309 1.00 41.91 346 LEU A O 1
ATOM 2816 N N . PRO A 1 347 ? -0.065 -25.451 -12.497 1.00 44.25 347 PRO A N 1
ATOM 2817 C CA . PRO A 1 347 ? 0.741 -25.955 -11.402 1.00 44.25 347 PRO A CA 1
ATOM 2818 C C . PRO A 1 347 ? -0.165 -26.382 -10.243 1.00 44.25 347 PRO A C 1
ATOM 2820 O O . PRO A 1 347 ? -0.954 -25.589 -9.721 1.00 44.25 347 PRO A O 1
ATOM 2823 N N . ASP A 1 348 ? -0.014 -27.648 -9.864 1.00 37.34 348 ASP A N 1
ATOM 2824 C CA . ASP A 1 348 ? -0.540 -28.249 -8.646 1.00 37.34 348 ASP A CA 1
ATOM 2825 C C . ASP A 1 348 ? -0.123 -27.451 -7.401 1.00 37.34 348 ASP A C 1
ATOM 2827 O O . ASP A 1 348 ? 0.997 -26.948 -7.281 1.00 37.34 348 ASP A O 1
ATOM 2831 N N . SER A 1 349 ? -1.058 -27.339 -6.459 1.00 39.75 349 SER A N 1
ATOM 2832 C CA . SER A 1 349 ? -0.829 -26.750 -5.137 1.00 39.75 349 SER A CA 1
ATOM 2833 C C . SER A 1 349 ? 0.070 -27.660 -4.286 1.00 39.75 349 SER A C 1
ATOM 2835 O O . SER A 1 349 ? -0.111 -28.878 -4.329 1.00 39.75 349 SER A O 1
ATOM 2837 N N . PRO A 1 350 ? 0.992 -27.121 -3.466 1.00 44.50 350 PRO A N 1
ATOM 2838 C CA . PRO A 1 350 ? 1.706 -27.923 -2.479 1.00 44.50 350 PRO A CA 1
ATOM 2839 C C . PRO A 1 350 ? 0.810 -28.239 -1.261 1.00 44.50 350 PRO A C 1
ATOM 2841 O O . PRO A 1 350 ? -0.171 -27.529 -1.015 1.00 44.50 350 PRO A O 1
ATOM 2844 N N . PRO A 1 351 ? 1.113 -29.321 -0.517 1.00 40.72 351 PRO A N 1
ATOM 2845 C CA . PRO A 1 351 ? 0.199 -29.923 0.446 1.00 40.72 351 PRO A CA 1
ATOM 2846 C C . PRO A 1 351 ? 0.069 -29.122 1.748 1.00 40.72 351 PRO A C 1
ATOM 2848 O O . PRO A 1 351 ? 0.996 -28.450 2.196 1.00 40.72 351 PRO A O 1
ATOM 2851 N N . LEU A 1 352 ? -1.114 -29.251 2.354 1.00 39.59 352 LEU A N 1
ATOM 2852 C CA . LEU A 1 352 ? -1.429 -28.871 3.728 1.00 39.59 352 LEU A CA 1
ATOM 2853 C C . LEU A 1 352 ? -0.618 -29.734 4.704 1.00 39.59 352 LEU A C 1
ATOM 2855 O O . LEU A 1 352 ? -0.871 -30.934 4.803 1.00 39.59 352 LEU A O 1
ATOM 2859 N N . ASP A 1 353 ? 0.297 -29.114 5.448 1.00 35.09 353 ASP A N 1
ATOM 2860 C CA . ASP A 1 353 ? 0.832 -29.689 6.682 1.00 35.09 353 ASP A CA 1
ATOM 2861 C C . ASP A 1 353 ? -0.032 -29.236 7.865 1.00 35.09 353 ASP A C 1
ATOM 2863 O O . ASP A 1 353 ? 0.009 -28.091 8.317 1.00 35.09 353 ASP A O 1
ATOM 2867 N N . ASP A 1 354 ? -0.829 -30.184 8.347 1.00 40.72 354 ASP A N 1
ATOM 2868 C CA . ASP A 1 354 ? -1.473 -30.181 9.653 1.00 40.72 354 ASP A CA 1
ATOM 2869 C C . ASP A 1 354 ? -0.478 -30.763 10.668 1.00 40.72 354 ASP A C 1
ATOM 2871 O O . ASP A 1 354 ? -0.167 -31.956 10.601 1.00 40.72 354 ASP A O 1
ATOM 2875 N N . ARG A 1 355 ? 0.010 -29.951 11.619 1.00 38.81 355 ARG A N 1
ATOM 2876 C CA . ARG A 1 355 ? 0.425 -30.404 12.966 1.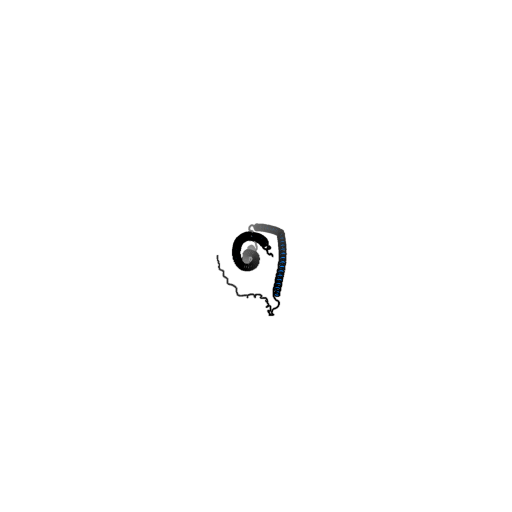00 38.81 355 ARG A CA 1
ATOM 2877 C C . ARG A 1 355 ? 0.732 -29.237 13.920 1.00 38.81 355 ARG A C 1
ATOM 2879 O O . ARG A 1 355 ? 1.789 -28.627 13.871 1.00 38.81 355 ARG A O 1
ATOM 2886 N N . ASN A 1 356 ? -0.207 -29.057 14.851 1.00 35.59 356 ASN A N 1
ATOM 2887 C CA . ASN A 1 356 ? -0.037 -28.807 16.290 1.00 35.59 356 ASN A CA 1
ATOM 2888 C C . ASN A 1 356 ? 0.678 -27.527 16.794 1.00 35.59 356 ASN A C 1
ATOM 2890 O O . ASN A 1 356 ? 1.896 -27.431 16.870 1.00 35.59 356 ASN A O 1
ATOM 2894 N N . THR A 1 357 ? -0.159 -26.620 17.309 1.00 39.84 357 THR A N 1
ATOM 2895 C CA . THR A 1 357 ? 0.030 -25.660 18.426 1.00 39.84 357 THR A CA 1
ATOM 2896 C C . THR A 1 357 ? 0.613 -26.279 19.722 1.00 39.84 357 THR A C 1
ATOM 2898 O O . THR A 1 357 ? 0.533 -27.497 19.865 1.00 39.84 357 THR A O 1
ATOM 2901 N N . PRO A 1 358 ? 0.857 -25.504 20.807 1.00 44.25 358 PRO A N 1
ATOM 2902 C CA . PRO A 1 358 ? 1.623 -24.256 20.954 1.00 44.25 358 PRO A CA 1
ATOM 2903 C C . PRO A 1 358 ? 2.627 -24.348 22.139 1.00 44.25 358 PRO A C 1
ATOM 2905 O O . PRO A 1 358 ? 2.318 -24.959 23.161 1.00 44.25 358 PRO A O 1
ATOM 2908 N N . GLU A 1 359 ? 3.777 -23.669 22.086 1.00 34.19 359 GLU A N 1
ATOM 2909 C CA . GLU A 1 359 ? 4.580 -23.422 23.296 1.00 34.19 359 GLU A CA 1
ATOM 2910 C C . GLU A 1 359 ? 4.543 -21.947 23.685 1.00 34.19 359 GLU A C 1
ATOM 2912 O O . GLU A 1 359 ? 4.775 -21.031 22.898 1.00 34.19 359 GLU A O 1
ATOM 2917 N N . THR A 1 360 ? 4.136 -21.769 24.935 1.00 41.94 360 THR A N 1
ATOM 2918 C CA . THR A 1 360 ? 4.037 -20.518 25.666 1.00 41.94 360 THR A CA 1
ATOM 2919 C C . THR A 1 360 ? 5.432 -20.208 26.177 1.00 41.94 360 THR A C 1
ATOM 2921 O O . THR A 1 360 ? 5.964 -21.029 26.911 1.00 41.94 360 THR A O 1
ATOM 2924 N N . ASP A 1 361 ? 5.985 -19.034 25.883 1.00 35.16 361 ASP A N 1
ATOM 2925 C CA . ASP A 1 361 ? 7.052 -18.489 26.719 1.00 35.16 361 ASP A CA 1
ATOM 2926 C C . ASP A 1 361 ? 6.875 -16.984 26.920 1.00 35.16 361 ASP A C 1
ATOM 2928 O O . ASP A 1 361 ? 7.154 -16.133 26.076 1.00 35.16 361 ASP A O 1
ATOM 2932 N N . LEU A 1 362 ? 6.351 -16.685 28.107 1.00 43.91 362 LEU A N 1
ATOM 2933 C CA . LEU A 1 362 ? 6.489 -15.418 28.799 1.00 43.91 362 LEU A CA 1
ATOM 2934 C C . LEU A 1 362 ? 7.923 -15.324 29.320 1.00 43.91 362 LEU A C 1
ATOM 2936 O O . LEU A 1 362 ? 8.216 -15.931 30.346 1.00 43.91 36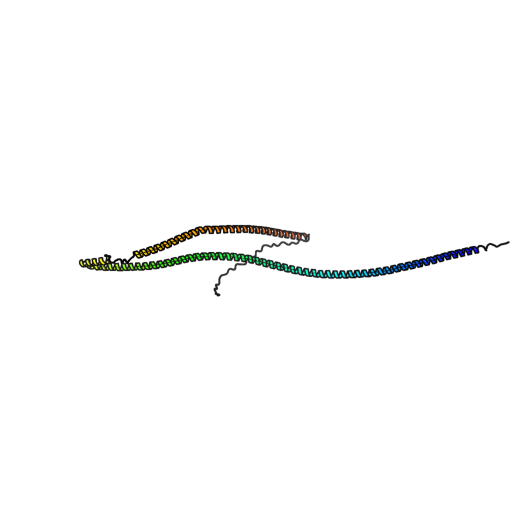2 LEU A O 1
ATOM 2940 N N . GLN A 1 363 ? 8.773 -14.491 28.719 1.00 40.44 363 GLN A N 1
ATOM 2941 C CA . GLN A 1 363 ? 9.866 -13.863 29.465 1.00 40.44 363 GLN A CA 1
ATOM 2942 C C . GLN A 1 363 ? 10.055 -12.396 29.077 1.00 40.44 363 GLN A C 1
ATOM 2944 O O . GLN A 1 363 ? 10.510 -12.043 27.995 1.00 40.44 363 GLN A O 1
ATOM 2949 N N . SER A 1 364 ? 9.671 -11.557 30.040 1.00 39.22 364 SER A N 1
ATOM 2950 C CA . SER A 1 364 ? 10.251 -10.272 30.417 1.00 39.22 364 SER A CA 1
ATOM 2951 C C . SER A 1 364 ? 11.517 -9.846 29.678 1.00 39.22 364 SER A C 1
ATOM 2953 O O . SER A 1 364 ? 12.588 -10.397 29.923 1.00 39.22 364 SER A O 1
ATOM 2955 N N . ILE A 1 365 ? 11.434 -8.724 28.963 1.00 41.97 365 ILE A N 1
ATOM 2956 C CA . ILE A 1 365 ? 12.542 -7.771 28.868 1.00 41.97 365 ILE A CA 1
ATOM 2957 C C . ILE A 1 365 ? 11.974 -6.367 29.125 1.00 41.97 365 ILE A C 1
ATOM 2959 O O . ILE A 1 365 ? 10.864 -6.050 28.703 1.00 41.97 365 ILE A O 1
ATOM 2963 N N . LYS A 1 366 ? 12.731 -5.632 29.941 1.00 44.88 366 LYS A N 1
ATOM 2964 C CA . LYS A 1 366 ? 12.466 -4.339 30.588 1.00 44.88 366 LYS A CA 1
ATOM 2965 C C . LYS A 1 366 ? 12.053 -3.205 29.661 1.00 44.88 366 LYS A C 1
ATOM 2967 O O . LYS A 1 366 ? 12.583 -3.153 28.532 1.00 44.88 366 LYS A O 1
#

Secondary structure (DSSP, 8-state):
------SSSHHHHHHHHHHHHHHHHHHHHHHHHHHHHHHHHHHHHHHHHHHHHHHHHHHHHHHHHHHHHHHHHHHHHHHHHHHHHHHHHHHHHHHHHHHHHHHHHHHHHHHHHHHHHHHHHHHHHHHHHHHHHHHHHHHHHHHHHHHHHHHHHHHHHHHHHHHHHHHHHHHHHHHHHHHHHHHHHHHHHHHHHHHHHHHTTGGGTT-HHHHHHHHHHHHHHHTS--S-----S-HHHHHHHHHHHHHHHHHHHHHHHHHHHHHHHHHHHHHHHHHHHHHHHHHHHHHHHHHHHHHHHHHHHHHHHHHHHHHHHHHHHHHHHHHHHHTT-SS--------------PPPPPP---------------

Radius of gyration: 80.16 Å; chains: 1; bounding box: 155×62×270 Å

Organism: NCBI:txid433684

pLDDT: mean 82.08, std 19.48, range [34.19, 97.94]

Foldseek 3Di:
DDDDDDDDPPVVVVVVVVVVVVVVVVVVVVVVVVVVVVVVVVVVVVVVVVVVVVVVVVVVVVVVVVVVVVVVVVVVVVVVVVVVVVVVVVVVVVVVVVVVVVVVVVVVVVVVVVVVVVVVVVVVVVVVVVVVVVVVVVVVVVVVVVVVVVVVVVVVVVVVVVVVVVVVVVVVVVVVVVVVVVVVVVVVVVVVVLVVLVVVLVVCPVPVVVNVVSVVVSCVVPPPPPPDPPCPPDVVVVVVVVVVVVVVVVVVVVVVVVVVVVVVVVCVVVVVVVVVVVVVVVVVVVVVVVVVVVVVVVVVVVVVVVVVVVVVVVVVVVVVVVVVVVVVDDDDDDDDDDDDDDDDDDDDDDDDDDDDDDDDDDDDDD